Protein AF-A0A011MUY8-F1 (afdb_monomer_lite)

Structure (mmCIF, N/CA/C/O backbone):
data_AF-A0A011MUY8-F1
#
_entry.id   AF-A0A011MUY8-F1
#
loop_
_atom_site.group_PDB
_atom_site.id
_atom_site.type_symbol
_atom_site.label_atom_id
_atom_site.label_alt_id
_atom_site.label_comp_id
_atom_site.label_asym_id
_atom_site.label_entity_id
_atom_site.label_seq_id
_atom_site.pdbx_PDB_ins_code
_atom_site.Cartn_x
_atom_site.Cartn_y
_atom_site.Cartn_z
_atom_site.occupancy
_atom_site.B_iso_or_equiv
_atom_site.auth_seq_id
_atom_site.auth_comp_id
_atom_site.auth_asym_id
_atom_site.auth_atom_id
_atom_site.pdbx_PDB_model_num
ATOM 1 N N . MET A 1 1 ? 5.954 3.519 -15.695 1.00 61.44 1 MET A N 1
ATOM 2 C CA . MET A 1 1 ? 4.876 4.166 -16.473 1.00 61.44 1 MET A CA 1
ATOM 3 C C . MET A 1 1 ? 3.641 4.153 -15.596 1.00 61.44 1 MET A C 1
ATOM 5 O O . MET A 1 1 ? 3.301 3.093 -15.085 1.00 61.44 1 MET A O 1
ATOM 9 N N . MET A 1 2 ? 3.056 5.321 -15.340 1.00 70.31 2 MET A N 1
ATOM 10 C CA . MET A 1 2 ? 1.870 5.437 -14.489 1.00 70.31 2 MET A CA 1
ATOM 11 C C . MET A 1 2 ? 0.621 5.126 -15.310 1.00 70.31 2 MET A C 1
ATOM 13 O O . MET A 1 2 ? 0.505 5.593 -16.440 1.00 70.31 2 MET A O 1
ATOM 17 N N . GLY A 1 3 ? -0.293 4.345 -14.745 1.00 77.44 3 GLY A N 1
ATOM 18 C CA . GLY A 1 3 ? -1.538 3.954 -15.399 1.00 77.44 3 GLY A CA 1
ATOM 19 C C . GLY A 1 3 ? -2.026 2.592 -14.922 1.00 77.44 3 GLY A C 1
ATOM 20 O O . GLY A 1 3 ? -1.325 1.871 -14.208 1.00 77.44 3 GLY A O 1
ATOM 21 N N . PHE A 1 4 ? -3.249 2.252 -15.301 1.00 78.31 4 PHE A N 1
ATOM 22 C CA . PHE A 1 4 ? -3.827 0.926 -15.131 1.00 78.31 4 PHE A CA 1
ATOM 23 C C . PHE A 1 4 ? -4.413 0.476 -16.465 1.00 78.31 4 PHE A C 1
ATOM 25 O O . PHE A 1 4 ? -4.750 1.302 -17.313 1.00 78.31 4 PHE A O 1
ATOM 32 N N . GLU A 1 5 ? -4.491 -0.835 -16.649 1.00 83.44 5 GLU A N 1
ATOM 33 C CA . GLU A 1 5 ? -5.129 -1.417 -17.820 1.00 83.44 5 GLU A CA 1
ATOM 34 C C . GLU A 1 5 ? -6.641 -1.199 -17.739 1.00 83.44 5 GLU A C 1
ATOM 36 O O . GLU A 1 5 ? -7.255 -1.409 -16.690 1.00 83.44 5 GLU A O 1
ATOM 41 N N . ILE A 1 6 ? -7.224 -0.731 -18.841 1.00 87.31 6 ILE A N 1
ATOM 42 C CA . ILE A 1 6 ? -8.664 -0.531 -18.951 1.00 87.31 6 ILE A CA 1
ATOM 43 C C . ILE A 1 6 ? -9.255 -1.806 -19.567 1.00 87.31 6 ILE A C 1
ATOM 45 O O . ILE A 1 6 ? -8.798 -2.212 -20.634 1.00 87.31 6 ILE A O 1
ATOM 49 N N . PRO A 1 7 ? -10.252 -2.438 -18.923 1.00 82.50 7 PRO A N 1
ATOM 50 C CA . PRO A 1 7 ? -10.779 -3.727 -19.369 1.00 82.50 7 PRO A CA 1
ATOM 51 C C . PRO A 1 7 ? -11.649 -3.642 -20.632 1.00 82.50 7 PRO A C 1
ATOM 53 O O . PRO A 1 7 ? -11.838 -4.660 -21.289 1.00 82.50 7 PRO A O 1
ATOM 56 N N . ASP A 1 8 ? -12.192 -2.464 -20.956 1.00 87.81 8 ASP A N 1
ATOM 57 C CA . ASP A 1 8 ? -13.144 -2.265 -22.055 1.00 87.81 8 ASP A CA 1
ATOM 58 C C . ASP A 1 8 ? -12.920 -0.913 -22.763 1.00 87.81 8 ASP A C 1
ATOM 60 O O . ASP A 1 8 ? -12.517 0.070 -22.138 1.00 87.81 8 ASP A O 1
ATOM 64 N N . LEU A 1 9 ? -13.203 -0.855 -24.066 1.00 87.38 9 LEU A N 1
ATOM 65 C CA . LEU A 1 9 ? -13.137 0.351 -24.894 1.00 87.38 9 LEU A CA 1
ATOM 66 C C . LEU A 1 9 ? -14.292 1.325 -24.622 1.00 87.38 9 LEU A C 1
ATOM 68 O O . LEU A 1 9 ? -14.151 2.513 -24.908 1.00 87.38 9 LEU A O 1
ATOM 72 N N . ASP A 1 10 ? -15.388 0.855 -24.023 1.00 90.56 10 ASP A N 1
ATOM 73 C CA . ASP A 1 10 ? -16.534 1.690 -23.637 1.00 90.56 10 ASP A CA 1
ATOM 74 C C . ASP A 1 10 ? -16.311 2.468 -22.323 1.00 90.56 10 ASP A C 1
ATOM 76 O O . ASP A 1 10 ? -17.187 3.203 -21.855 1.00 90.56 10 ASP A O 1
ATOM 80 N N . ALA A 1 11 ? -15.139 2.323 -21.694 1.00 88.12 11 ALA A N 1
ATOM 81 C CA . ALA A 1 11 ? -14.827 3.007 -20.448 1.00 88.12 11 ALA A CA 1
ATOM 82 C C . ALA A 1 11 ? -14.794 4.541 -20.634 1.00 88.12 11 ALA A C 1
ATOM 84 O O . ALA A 1 11 ? -14.079 5.054 -21.502 1.00 88.12 11 ALA A O 1
ATOM 85 N N . PRO A 1 12 ? -15.512 5.314 -19.797 1.00 89.38 12 PRO A N 1
ATOM 86 C CA . PRO A 1 12 ? -15.549 6.762 -19.930 1.00 89.38 12 PRO A CA 1
ATOM 87 C C . PRO A 1 12 ? -14.209 7.397 -19.545 1.00 89.38 12 PRO A C 1
ATOM 89 O O . PRO A 1 12 ? -13.567 7.025 -18.561 1.00 89.38 12 PRO A O 1
ATOM 92 N N . VAL A 1 13 ? -13.827 8.430 -20.293 1.00 90.25 13 VAL A N 1
ATOM 93 C CA . VAL A 1 13 ? -12.643 9.251 -20.024 1.00 90.25 13 VAL A CA 1
ATOM 94 C C . VAL A 1 13 ? -13.071 10.488 -19.234 1.00 90.25 13 VAL A C 1
ATOM 96 O O . VAL A 1 13 ? -13.990 11.203 -19.631 1.00 90.25 13 VAL A O 1
ATOM 99 N N . VAL A 1 14 ? -12.415 10.757 -18.105 1.00 90.69 14 VAL A N 1
ATOM 100 C CA . VAL A 1 14 ? -12.701 11.923 -17.253 1.00 90.69 14 VAL A CA 1
ATOM 101 C C . VAL A 1 14 ? -11.674 13.028 -17.486 1.00 90.69 14 VAL A C 1
ATOM 103 O O . VAL A 1 14 ? -10.594 12.785 -18.013 1.00 90.69 14 VAL A O 1
ATOM 106 N N . LYS A 1 15 ? -11.955 14.253 -17.020 1.00 93.75 15 LYS A N 1
ATOM 107 C CA . LYS A 1 15 ? -11.007 15.386 -17.092 1.00 93.75 15 LYS A CA 1
ATOM 108 C C . LYS A 1 15 ? -9.635 15.080 -16.463 1.00 93.75 15 LYS A C 1
ATOM 110 O O . LYS A 1 15 ? -8.647 15.703 -16.827 1.00 93.75 15 LYS A O 1
ATOM 115 N N . ALA A 1 16 ? -9.583 14.147 -15.513 1.00 88.50 16 ALA A N 1
ATOM 116 C CA . ALA A 1 16 ? -8.346 13.710 -14.870 1.00 88.50 16 ALA A CA 1
ATOM 117 C C . ALA A 1 16 ? -7.508 12.732 -15.722 1.00 88.50 16 ALA A C 1
ATOM 119 O O . ALA A 1 16 ? -6.407 12.363 -15.315 1.00 88.50 16 ALA A O 1
ATOM 120 N N . THR A 1 17 ? -8.004 12.287 -16.881 1.00 88.56 17 THR A N 1
ATOM 121 C CA . THR A 1 17 ? -7.248 11.415 -17.779 1.00 88.56 17 THR A CA 1
ATOM 122 C C . THR A 1 17 ? -6.227 12.235 -18.557 1.00 88.56 17 THR A C 1
ATOM 124 O O . THR A 1 17 ? -6.579 13.001 -19.449 1.00 88.56 17 THR A O 1
ATOM 127 N N . ASN A 1 18 ? -4.949 12.046 -18.231 1.00 87.12 18 ASN A N 1
ATOM 128 C CA . ASN A 1 18 ? -3.857 12.762 -18.891 1.00 87.12 18 ASN A CA 1
ATOM 129 C C . ASN A 1 18 ? -3.483 12.142 -20.246 1.00 87.12 18 ASN A C 1
ATOM 131 O O . ASN A 1 18 ? -3.308 12.864 -21.222 1.00 87.12 18 ASN A O 1
ATOM 135 N N . CYS A 1 19 ? -3.362 10.810 -20.310 1.00 87.38 19 CYS A N 1
ATOM 136 C CA . CYS A 1 19 ? -2.919 10.086 -21.503 1.00 87.38 19 CYS A CA 1
ATOM 137 C C . CYS A 1 19 ? -3.663 8.752 -21.646 1.00 87.38 19 CYS A C 1
ATOM 139 O O . CYS A 1 19 ? -3.942 8.089 -20.647 1.00 87.38 19 CYS A O 1
ATOM 141 N N . ILE A 1 20 ? -3.908 8.335 -22.892 1.00 88.75 20 ILE A N 1
ATOM 142 C CA . ILE A 1 20 ? -4.387 6.995 -23.256 1.00 88.75 20 ILE A CA 1
ATOM 143 C C . ILE A 1 20 ? -3.282 6.324 -24.067 1.00 88.75 20 ILE A C 1
ATOM 145 O O . ILE A 1 20 ? -2.764 6.917 -25.013 1.00 88.75 20 ILE A O 1
ATOM 149 N N . ILE A 1 21 ? -2.909 5.103 -23.691 1.00 86.31 21 ILE A N 1
ATOM 150 C CA . ILE A 1 21 ? -1.852 4.341 -24.360 1.00 86.31 21 ILE A CA 1
ATOM 151 C C . ILE A 1 21 ? -2.484 3.111 -24.996 1.00 86.31 21 ILE A C 1
ATOM 153 O O . ILE A 1 21 ? -2.985 2.234 -24.298 1.00 86.31 21 ILE A O 1
ATOM 157 N N . ALA A 1 22 ? -2.445 3.049 -26.326 1.00 87.19 22 ALA A N 1
ATOM 158 C CA . ALA A 1 22 ? -2.851 1.866 -27.070 1.00 87.19 22 ALA A CA 1
ATOM 159 C C . ALA A 1 22 ? -1.729 0.820 -27.004 1.00 87.19 22 ALA A C 1
ATOM 161 O O . ALA A 1 22 ? -0.700 0.947 -27.673 1.00 87.19 22 ALA A O 1
ATOM 162 N N . ALA A 1 23 ? -1.914 -0.200 -26.169 1.00 81.88 23 ALA A N 1
ATOM 163 C CA . ALA A 1 23 ? -0.996 -1.326 -26.099 1.00 81.88 23 ALA A CA 1
ATOM 164 C C . ALA A 1 23 ? -1.246 -2.286 -27.273 1.00 81.88 23 ALA A C 1
ATOM 166 O O . ALA A 1 23 ? -2.385 -2.595 -27.614 1.00 81.88 23 ALA A O 1
ATOM 167 N N . SER A 1 24 ? -0.171 -2.778 -27.887 1.00 84.75 24 SER A N 1
ATOM 168 C CA . SER A 1 24 ? -0.223 -3.900 -28.826 1.00 84.75 24 SER A CA 1
ATOM 169 C C . SER A 1 24 ? 0.894 -4.888 -28.487 1.00 84.75 24 SER A C 1
ATOM 171 O O . SER A 1 24 ? 1.949 -4.444 -28.026 1.00 84.75 24 SER A O 1
ATOM 173 N N . PRO A 1 25 ? 0.726 -6.198 -28.748 1.00 82.75 25 PRO A N 1
ATOM 174 C CA . PRO A 1 25 ? 1.752 -7.197 -28.437 1.00 82.75 25 PRO A CA 1
ATOM 175 C C . PRO A 1 25 ? 3.104 -6.944 -29.121 1.00 82.75 25 PRO A C 1
ATOM 177 O O . PRO A 1 25 ? 4.139 -7.364 -28.615 1.00 82.75 25 PRO A O 1
ATOM 180 N N . GLY A 1 26 ? 3.104 -6.253 -30.268 1.00 86.62 26 GLY A N 1
ATOM 181 C CA . GLY A 1 26 ? 4.328 -5.892 -30.988 1.00 86.62 26 GLY A CA 1
ATOM 182 C C . GLY A 1 26 ? 5.071 -4.690 -30.395 1.00 86.62 26 GLY A C 1
ATOM 183 O O . GLY A 1 26 ? 6.290 -4.622 -30.508 1.00 86.62 26 GLY A O 1
ATOM 184 N N . LEU A 1 27 ? 4.359 -3.753 -2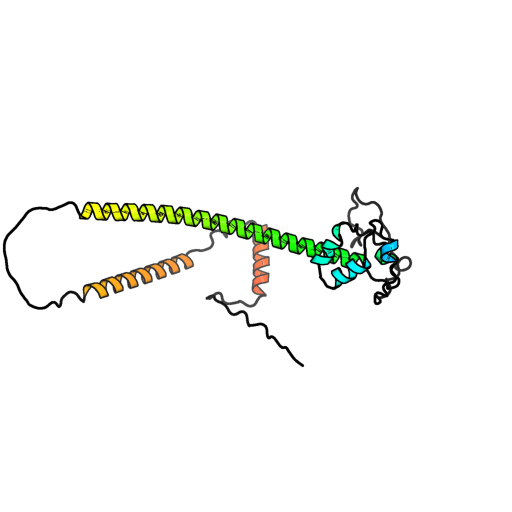9.760 1.00 83.19 27 LEU A N 1
ATOM 185 C CA . LEU A 1 27 ? 4.956 -2.574 -29.113 1.00 83.19 27 LEU A CA 1
ATOM 186 C C . LEU A 1 27 ? 5.296 -2.828 -27.641 1.00 83.19 27 LEU A C 1
ATOM 188 O O . LEU A 1 27 ? 6.263 -2.277 -27.123 1.00 83.19 27 LEU A O 1
ATOM 192 N N . PHE A 1 28 ? 4.500 -3.665 -26.980 1.00 81.62 28 PHE A N 1
ATOM 193 C CA . PHE A 1 28 ? 4.637 -4.025 -25.576 1.00 81.62 28 PHE A CA 1
ATOM 194 C C . PHE A 1 28 ? 4.664 -5.553 -25.463 1.00 81.62 28 PHE A C 1
ATOM 196 O O . PHE A 1 28 ? 3.622 -6.167 -25.218 1.00 81.62 28 PHE A O 1
ATOM 203 N N . PRO A 1 29 ? 5.833 -6.186 -25.676 1.00 82.06 29 PRO A N 1
ATOM 204 C CA . PRO A 1 29 ? 5.969 -7.616 -25.445 1.00 82.06 29 PRO A CA 1
ATOM 205 C C . PRO A 1 29 ? 5.708 -7.937 -23.965 1.00 82.06 29 PRO A C 1
ATOM 207 O O . PRO A 1 29 ? 5.927 -7.079 -23.100 1.00 82.06 29 PRO A O 1
ATOM 210 N N . PRO A 1 30 ? 5.253 -9.163 -23.649 1.00 80.75 30 PRO A N 1
ATOM 211 C CA . PRO A 1 30 ? 5.056 -9.568 -22.267 1.00 80.75 30 PRO A CA 1
ATOM 212 C C . PRO A 1 30 ? 6.371 -9.415 -21.492 1.00 80.75 30 PRO A C 1
ATOM 214 O O . PRO A 1 30 ? 7.439 -9.738 -22.028 1.00 80.75 30 PRO A O 1
ATOM 217 N N . PRO A 1 31 ? 6.318 -8.913 -20.247 1.00 78.56 31 PRO A N 1
ATOM 218 C CA . PRO A 1 31 ? 7.518 -8.750 -19.451 1.00 78.56 31 PRO A CA 1
ATOM 219 C C . PRO A 1 31 ? 8.187 -10.117 -19.243 1.00 78.56 31 PRO A C 1
ATOM 221 O O . PRO A 1 31 ? 7.490 -11.118 -19.042 1.00 78.56 31 PRO A O 1
ATOM 224 N N . PRO A 1 32 ? 9.528 -10.181 -19.291 1.00 85.25 32 PRO A N 1
ATOM 225 C CA . PRO A 1 32 ? 10.250 -11.398 -18.950 1.00 85.25 32 PRO A CA 1
ATOM 226 C C . PRO A 1 32 ? 9.950 -11.809 -17.498 1.00 85.25 32 PRO A C 1
ATOM 228 O O . PRO A 1 32 ? 9.548 -10.970 -16.684 1.00 85.25 32 PRO A O 1
ATOM 231 N N . PRO A 1 33 ? 10.127 -13.097 -17.160 1.00 88.69 33 PRO A N 1
ATOM 232 C CA . PRO A 1 33 ? 9.856 -13.588 -15.816 1.00 88.69 33 PRO A CA 1
ATOM 233 C C . PRO A 1 33 ? 10.710 -12.863 -14.769 1.00 88.69 33 PRO A C 1
ATOM 235 O O . PRO A 1 33 ? 11.854 -12.486 -15.031 1.00 88.69 33 PRO A O 1
ATOM 238 N N . GLU A 1 34 ? 10.149 -12.699 -13.570 1.00 91.62 34 GLU A N 1
ATOM 239 C CA . GLU A 1 34 ? 10.867 -12.118 -12.437 1.00 91.62 34 GLU A CA 1
ATOM 240 C C . GLU A 1 34 ? 12.082 -12.983 -12.081 1.00 91.62 34 GLU A C 1
ATOM 242 O O . GLU A 1 34 ? 11.967 -14.184 -11.828 1.00 91.62 34 GLU A O 1
ATOM 247 N N . MET A 1 35 ? 13.249 -12.346 -12.023 1.00 94.00 35 MET A N 1
ATOM 248 C CA . MET A 1 35 ? 14.497 -12.957 -11.585 1.00 94.00 35 MET A CA 1
ATOM 249 C C . MET A 1 35 ? 14.836 -12.512 -10.153 1.00 94.00 35 MET A C 1
ATOM 251 O O . MET A 1 35 ? 14.378 -11.462 -9.691 1.00 94.00 35 MET A O 1
ATOM 255 N N . PRO A 1 36 ? 15.676 -13.262 -9.418 1.00 93.56 36 PRO A N 1
ATOM 256 C CA . PRO A 1 36 ? 16.112 -12.856 -8.088 1.00 93.56 36 PRO A CA 1
ATOM 257 C C . PRO A 1 36 ? 16.810 -11.488 -8.084 1.00 93.56 36 PRO A C 1
ATOM 259 O O . PRO A 1 36 ? 17.588 -11.154 -8.981 1.00 93.56 36 PRO A O 1
ATOM 262 N N . CYS A 1 37 ? 16.555 -10.694 -7.041 1.00 94.31 37 CYS A N 1
ATOM 263 C CA . CYS A 1 37 ? 17.196 -9.393 -6.853 1.00 94.31 37 CYS A CA 1
ATOM 264 C C . CYS A 1 37 ? 18.710 -9.552 -6.644 1.00 94.31 37 CYS A C 1
ATOM 266 O O . CYS A 1 37 ? 19.136 -10.140 -5.650 1.00 94.31 37 CYS A O 1
ATOM 268 N N . ILE A 1 38 ? 19.512 -8.956 -7.530 1.00 94.88 38 ILE A N 1
ATOM 269 C CA . ILE A 1 38 ? 20.986 -8.945 -7.444 1.00 94.88 38 ILE A CA 1
ATOM 270 C C . ILE A 1 38 ? 21.554 -7.782 -6.612 1.00 94.88 38 ILE A C 1
ATOM 272 O O . ILE A 1 38 ? 22.765 -7.607 -6.551 1.00 94.88 38 ILE A O 1
ATOM 276 N N . ARG A 1 39 ? 20.692 -6.965 -5.986 1.00 94.00 39 ARG A N 1
ATOM 277 C CA . ARG A 1 39 ? 21.070 -5.788 -5.172 1.00 94.00 39 ARG A CA 1
ATOM 278 C C . ARG A 1 39 ? 21.989 -4.788 -5.896 1.00 94.00 39 ARG A C 1
ATOM 280 O O . ARG A 1 39 ? 22.921 -4.255 -5.312 1.00 94.00 39 ARG A O 1
ATOM 287 N N . CYS A 1 40 ? 21.685 -4.494 -7.158 1.00 95.19 40 CYS A N 1
ATOM 288 C CA . CYS A 1 40 ? 22.467 -3.573 -7.992 1.00 95.19 40 CYS A CA 1
ATOM 289 C C . CYS A 1 40 ? 22.343 -2.081 -7.629 1.00 95.19 40 CYS A C 1
ATOM 291 O O . CYS A 1 40 ? 23.117 -1.285 -8.137 1.00 95.19 40 CYS A O 1
ATOM 293 N N . GLY A 1 41 ? 21.363 -1.673 -6.814 1.00 94.00 41 GLY A N 1
ATOM 294 C CA . GLY A 1 41 ? 21.186 -0.271 -6.399 1.00 94.00 41 GLY A CA 1
ATOM 295 C C . GLY A 1 41 ? 20.474 0.649 -7.403 1.00 94.00 41 GLY A C 1
ATOM 296 O O . GLY A 1 41 ? 19.907 1.653 -6.979 1.00 94.00 41 GLY A O 1
ATOM 297 N N . ALA A 1 42 ? 20.363 0.269 -8.682 1.00 96.00 42 ALA A N 1
ATOM 298 C CA . ALA A 1 42 ? 19.780 1.104 -9.747 1.00 96.00 42 ALA A CA 1
ATOM 299 C C . ALA A 1 42 ? 18.375 1.660 -9.434 1.00 96.00 42 ALA A C 1
ATOM 301 O O . ALA A 1 42 ? 18.009 2.754 -9.854 1.00 96.00 42 ALA A O 1
ATOM 302 N N . CYS A 1 43 ? 17.569 0.927 -8.660 1.00 96.00 43 CYS A N 1
ATOM 303 C CA . CYS A 1 43 ? 16.240 1.380 -8.255 1.00 96.00 43 CYS A CA 1
ATOM 304 C C . CYS A 1 43 ? 16.246 2.623 -7.347 1.00 96.00 43 CYS A C 1
ATOM 306 O O . CYS A 1 43 ? 15.278 3.379 -7.384 1.00 96.00 43 CYS A O 1
ATOM 308 N N . ALA A 1 44 ? 17.288 2.817 -6.531 1.00 95.38 44 ALA A N 1
ATOM 309 C CA . ALA A 1 44 ? 17.405 3.967 -5.636 1.00 95.38 44 ALA A CA 1
ATOM 310 C C . ALA A 1 44 ? 17.834 5.222 -6.409 1.00 95.38 44 ALA A C 1
ATOM 312 O O . ALA A 1 44 ? 17.265 6.285 -6.200 1.00 95.38 44 ALA A O 1
ATOM 313 N N . GLU A 1 45 ? 18.745 5.071 -7.373 1.00 95.62 45 GLU A N 1
ATOM 314 C CA . GLU A 1 45 ? 19.248 6.170 -8.210 1.00 95.62 45 GLU A CA 1
ATOM 315 C C . GLU A 1 45 ? 18.152 6.829 -9.059 1.00 95.62 45 GLU A C 1
ATOM 317 O O . GLU A 1 45 ? 18.163 8.038 -9.266 1.00 95.62 45 GLU A O 1
ATOM 322 N N . VAL A 1 46 ? 17.179 6.047 -9.538 1.00 95.94 46 VAL A N 1
ATOM 323 C CA . VAL A 1 46 ? 16.076 6.561 -10.371 1.00 95.94 46 VAL A CA 1
ATOM 324 C C . VAL A 1 46 ? 14.858 7.020 -9.567 1.00 95.94 46 VAL A C 1
ATOM 326 O O . VAL A 1 46 ? 13.846 7.404 -10.161 1.00 95.94 46 VAL A O 1
ATOM 329 N N . CYS A 1 47 ? 14.873 6.895 -8.236 1.00 95.81 47 CYS A N 1
ATOM 330 C CA . CYS A 1 47 ? 13.706 7.218 -7.426 1.00 95.81 47 CYS A CA 1
ATOM 331 C C . CYS A 1 47 ? 13.547 8.744 -7.311 1.00 95.81 47 CYS A C 1
ATOM 333 O O . CYS A 1 47 ? 14.391 9.387 -6.695 1.00 95.81 47 CYS A O 1
ATOM 335 N N . PRO A 1 48 ? 12.446 9.345 -7.804 1.00 95.06 48 PRO A N 1
ATOM 336 C CA . PRO A 1 48 ? 12.262 10.799 -7.746 1.00 95.06 48 PRO A CA 1
ATOM 337 C C . PRO A 1 48 ? 12.007 11.337 -6.330 1.00 95.06 48 PRO A C 1
ATOM 339 O O . PRO A 1 48 ? 11.946 12.543 -6.148 1.00 95.06 48 PRO A O 1
ATOM 342 N N . HIS A 1 49 ? 11.763 10.452 -5.360 1.00 94.81 49 HIS A N 1
ATOM 343 C CA . HIS A 1 49 ? 11.530 10.790 -3.950 1.00 94.81 49 HIS A CA 1
ATOM 344 C C . HIS A 1 49 ? 12.685 10.304 -3.061 1.00 94.81 49 HIS A C 1
ATOM 346 O O . HIS A 1 49 ? 12.525 10.247 -1.850 1.00 94.81 49 HIS A O 1
ATOM 352 N N . GLU A 1 50 ? 13.807 9.881 -3.661 1.00 94.19 50 GLU A N 1
ATOM 353 C CA . GLU A 1 50 ? 15.018 9.447 -2.944 1.00 94.19 50 GLU A CA 1
ATOM 354 C C . GLU A 1 50 ? 14.767 8.351 -1.886 1.00 94.19 50 GLU A C 1
ATOM 356 O O . GLU A 1 50 ? 15.497 8.208 -0.907 1.00 94.19 50 GLU A O 1
ATOM 361 N N . LEU A 1 51 ? 13.730 7.533 -2.095 1.00 94.88 51 LEU A N 1
ATOM 362 C CA . LEU A 1 51 ? 13.440 6.386 -1.240 1.00 94.88 51 LEU A CA 1
ATOM 363 C C . LEU A 1 51 ? 14.483 5.279 -1.448 1.00 94.88 51 LEU A C 1
ATOM 365 O O . LEU A 1 51 ? 15.271 5.290 -2.398 1.00 94.88 51 LEU A O 1
ATOM 369 N N . GLN A 1 52 ? 14.410 4.239 -0.616 1.00 94.50 52 GLN A N 1
ATOM 370 C CA . GLN A 1 52 ? 15.172 3.000 -0.791 1.00 94.50 52 GLN A CA 1
ATOM 371 C C . GLN A 1 52 ? 14.270 1.842 -1.266 1.00 94.50 52 GLN A C 1
ATOM 373 O O . GLN A 1 52 ? 13.879 0.985 -0.466 1.00 94.50 52 GLN A O 1
ATOM 378 N N . PRO A 1 53 ? 13.938 1.749 -2.577 1.00 95.12 53 PRO A N 1
ATOM 379 C CA . PRO A 1 53 ? 13.069 0.695 -3.103 1.00 95.12 53 PRO A CA 1
ATOM 380 C C . PRO A 1 53 ? 13.565 -0.723 -2.836 1.00 95.12 53 PRO A C 1
ATOM 382 O O . PRO A 1 53 ? 12.749 -1.638 -2.745 1.00 95.12 53 PRO A O 1
ATOM 385 N N . PHE A 1 54 ? 14.881 -0.926 -2.724 1.00 93.19 54 PHE A N 1
ATOM 386 C CA . PHE A 1 54 ? 15.425 -2.255 -2.461 1.00 93.19 54 PHE A CA 1
ATOM 387 C C . PHE A 1 54 ? 15.017 -2.761 -1.070 1.00 93.19 54 PHE A C 1
ATOM 389 O O . PHE A 1 54 ? 14.568 -3.900 -0.959 1.00 93.19 54 PHE A O 1
ATOM 396 N N . GLU A 1 55 ? 15.107 -1.927 -0.029 1.00 94.31 55 GLU A N 1
ATOM 397 C CA . GLU A 1 55 ? 14.705 -2.294 1.337 1.00 94.31 55 GLU A CA 1
ATOM 398 C C . GLU A 1 55 ? 13.191 -2.427 1.437 1.00 94.31 55 GLU A C 1
ATOM 400 O O . GLU A 1 55 ? 12.683 -3.445 1.914 1.00 94.31 55 GLU A O 1
ATOM 405 N N . LEU A 1 56 ? 12.468 -1.455 0.870 1.00 95.44 56 LEU A N 1
ATOM 406 C CA . LEU A 1 56 ? 11.011 -1.485 0.791 1.00 95.44 56 LEU A CA 1
ATOM 407 C C . LEU A 1 56 ? 10.503 -2.763 0.118 1.00 95.44 56 LEU A C 1
ATOM 409 O O . LEU A 1 56 ? 9.506 -3.323 0.568 1.00 95.44 56 LEU A O 1
ATOM 413 N N . TYR A 1 57 ? 11.176 -3.261 -0.924 1.00 95.25 57 TYR A N 1
ATOM 414 C CA . TYR A 1 57 ? 10.805 -4.516 -1.580 1.00 95.25 57 TYR A CA 1
ATOM 415 C C . TYR A 1 57 ? 10.947 -5.705 -0.640 1.00 95.25 57 TYR A C 1
ATOM 417 O O . TYR A 1 57 ? 10.013 -6.496 -0.521 1.00 95.25 57 TYR A O 1
ATOM 425 N N . TRP A 1 58 ? 12.076 -5.820 0.060 1.00 94.69 58 TRP A N 1
ATOM 426 C CA . TRP A 1 58 ? 12.296 -6.918 0.998 1.00 94.69 58 TRP A CA 1
ATOM 427 C C . TRP A 1 58 ? 11.292 -6.891 2.154 1.00 94.69 58 TRP A C 1
ATOM 429 O O . TRP A 1 58 ? 10.751 -7.942 2.502 1.00 94.69 58 TRP A O 1
ATOM 439 N N . PHE A 1 59 ? 10.973 -5.713 2.697 1.00 95.44 59 PHE A N 1
ATOM 440 C CA . PHE A 1 59 ? 9.963 -5.582 3.751 1.00 95.44 59 PHE A CA 1
ATOM 441 C C . PHE A 1 59 ? 8.544 -5.854 3.245 1.00 95.44 59 PHE A C 1
ATOM 443 O O . PHE A 1 59 ? 7.804 -6.595 3.894 1.00 95.44 59 PHE A O 1
ATOM 450 N N . SER A 1 60 ? 8.192 -5.353 2.058 1.00 95.12 60 SER A N 1
ATOM 451 C CA . SER A 1 60 ? 6.886 -5.596 1.430 1.00 95.12 60 SER A CA 1
ATOM 452 C C . SER A 1 60 ? 6.692 -7.078 1.105 1.00 95.12 60 SER A C 1
ATOM 454 O O . SER A 1 60 ? 5.646 -7.653 1.409 1.00 95.12 60 SER A O 1
ATOM 456 N N . ARG A 1 61 ? 7.722 -7.737 0.559 1.00 93.75 61 ARG A N 1
ATOM 457 C CA . ARG A 1 61 ? 7.708 -9.170 0.235 1.00 93.75 61 ARG A CA 1
ATOM 458 C C . ARG A 1 61 ? 7.614 -10.040 1.487 1.00 93.75 61 ARG A C 1
ATOM 460 O O . ARG A 1 61 ? 6.894 -11.033 1.484 1.00 93.75 61 ARG A O 1
ATOM 467 N N . ALA A 1 62 ? 8.296 -9.650 2.563 1.00 95.38 62 ALA A N 1
ATOM 468 C CA . ALA A 1 62 ? 8.223 -10.319 3.861 1.00 95.38 62 ALA A CA 1
ATOM 469 C C . ALA A 1 62 ? 6.952 -9.978 4.668 1.00 95.38 62 ALA A C 1
ATOM 471 O O . ALA A 1 62 ? 6.812 -10.452 5.793 1.00 95.38 62 ALA A O 1
ATOM 472 N N . ARG A 1 63 ? 6.037 -9.151 4.133 1.00 94.44 63 ARG A N 1
ATOM 473 C CA . ARG A 1 63 ? 4.846 -8.632 4.838 1.00 94.44 63 ARG A CA 1
ATOM 474 C C . ARG A 1 63 ? 5.176 -7.930 6.166 1.00 94.44 63 ARG A C 1
ATOM 476 O O . ARG A 1 63 ? 4.363 -7.906 7.091 1.00 94.44 63 ARG A O 1
ATOM 483 N N . ASN A 1 64 ? 6.368 -7.339 6.269 1.00 94.88 64 ASN A N 1
ATOM 484 C CA . ASN A 1 64 ? 6.794 -6.568 7.432 1.00 94.88 64 ASN A CA 1
ATOM 485 C C . ASN A 1 64 ? 6.398 -5.096 7.266 1.00 94.88 64 ASN A C 1
ATOM 487 O O . ASN A 1 64 ? 7.202 -4.239 6.893 1.00 94.88 64 ASN A O 1
ATOM 491 N N . PHE A 1 65 ? 5.129 -4.801 7.538 1.00 93.94 65 PHE A N 1
ATOM 492 C CA . PHE A 1 65 ? 4.573 -3.468 7.316 1.00 93.94 65 PHE A CA 1
ATOM 493 C C . PHE A 1 65 ? 5.027 -2.413 8.327 1.00 93.94 65 PHE A C 1
ATOM 495 O O . PHE A 1 65 ? 4.967 -1.234 8.000 1.00 93.94 65 PHE A O 1
ATOM 502 N N . GLY A 1 66 ? 5.505 -2.814 9.512 1.00 93.62 66 GLY A N 1
ATOM 503 C CA . GLY A 1 66 ? 6.070 -1.880 10.494 1.00 93.62 66 GLY A CA 1
ATOM 504 C C . GLY A 1 66 ? 7.316 -1.198 9.935 1.00 93.62 66 GLY A C 1
ATOM 505 O O . GLY A 1 66 ? 7.331 0.014 9.752 1.00 93.62 66 GLY A O 1
ATOM 506 N N . LYS A 1 67 ? 8.295 -2.002 9.499 1.00 93.69 67 LYS A N 1
ATOM 507 C CA . LYS A 1 67 ? 9.491 -1.478 8.822 1.00 93.69 67 LYS A CA 1
ATOM 508 C C . LYS A 1 67 ? 9.164 -0.776 7.510 1.00 93.69 67 LYS A C 1
ATOM 510 O O . LYS A 1 67 ? 9.749 0.243 7.186 1.00 93.69 67 LYS A O 1
ATOM 515 N N . THR A 1 68 ? 8.191 -1.279 6.755 1.00 94.06 68 THR A N 1
ATOM 516 C CA . THR A 1 68 ? 7.787 -0.627 5.497 1.00 94.06 68 THR A CA 1
ATOM 517 C C . THR A 1 68 ? 7.293 0.814 5.736 1.00 94.06 68 THR A C 1
ATOM 519 O O . THR A 1 68 ? 7.554 1.691 4.917 1.00 94.06 68 THR A O 1
ATOM 522 N N . GLN A 1 69 ? 6.634 1.085 6.870 1.00 93.81 69 GLN A N 1
ATOM 523 C CA . GLN A 1 69 ? 6.233 2.440 7.272 1.00 93.81 69 GLN A CA 1
ATOM 524 C C . GLN A 1 69 ? 7.403 3.289 7.777 1.00 93.81 69 GLN A C 1
ATOM 526 O O . GLN A 1 69 ? 7.469 4.463 7.427 1.00 93.81 69 GLN A O 1
ATOM 531 N N . GLU A 1 70 ? 8.336 2.706 8.538 1.00 95.25 70 GLU A N 1
ATOM 532 C CA . GLU A 1 70 ? 9.572 3.386 8.975 1.00 95.25 70 GLU A CA 1
ATOM 533 C C . GLU A 1 70 ? 10.400 3.898 7.785 1.00 95.25 70 GLU A C 1
ATOM 535 O O . GLU A 1 70 ? 11.051 4.930 7.881 1.00 95.25 70 GLU A O 1
ATOM 540 N N . TYR A 1 71 ? 10.321 3.204 6.647 1.00 93.50 71 TYR A N 1
ATOM 541 C CA . TYR A 1 71 ? 10.975 3.567 5.387 1.00 93.50 71 TYR A CA 1
ATOM 542 C C . TYR A 1 71 ? 10.093 4.414 4.456 1.00 93.50 71 TYR A C 1
ATOM 544 O O . TYR A 1 71 ? 10.323 4.458 3.246 1.00 93.50 71 TYR A O 1
ATOM 552 N N . TYR A 1 72 ? 9.071 5.074 5.003 1.00 94.94 72 TYR A N 1
ATOM 553 C CA . TYR A 1 72 ? 8.257 6.075 4.310 1.00 94.94 72 TYR A CA 1
ATOM 554 C C . TYR A 1 72 ? 7.595 5.573 3.015 1.00 94.94 72 TYR A C 1
ATOM 556 O O . TYR A 1 72 ? 7.494 6.286 2.019 1.00 94.94 72 TYR A O 1
ATOM 564 N N . ILE A 1 73 ? 7.070 4.340 3.016 1.00 95.31 73 ILE A N 1
ATOM 565 C CA . ILE A 1 73 ? 6.369 3.763 1.850 1.00 95.31 73 ILE A CA 1
ATOM 566 C C . ILE A 1 73 ? 5.244 4.651 1.295 1.00 95.31 73 ILE A C 1
ATOM 568 O O . ILE A 1 73 ? 4.930 4.580 0.106 1.00 95.31 73 ILE A O 1
ATOM 572 N N . PHE A 1 74 ? 4.621 5.480 2.135 1.00 95.12 74 PHE A N 1
ATOM 573 C CA . PHE A 1 74 ? 3.533 6.367 1.727 1.00 95.12 74 PHE A CA 1
ATOM 574 C C . PHE A 1 74 ? 3.987 7.527 0.838 1.00 95.12 74 PHE A C 1
ATOM 576 O O . PHE A 1 74 ? 3.177 7.997 0.041 1.00 95.12 74 PHE A O 1
ATOM 583 N N . ASP A 1 75 ? 5.271 7.881 0.865 1.00 95.44 75 ASP A N 1
ATOM 584 C CA . ASP A 1 75 ? 5.853 8.899 -0.016 1.00 95.44 75 ASP A CA 1
ATOM 585 C C . ASP A 1 75 ? 6.090 8.357 -1.433 1.00 95.44 75 ASP A C 1
ATOM 587 O O . ASP A 1 75 ? 6.303 9.105 -2.385 1.00 95.44 75 ASP A O 1
ATOM 591 N N . CYS A 1 76 ? 6.028 7.035 -1.622 1.00 94.62 76 CYS A N 1
ATOM 592 C CA . CYS A 1 76 ? 6.154 6.439 -2.944 1.00 94.62 76 CYS A CA 1
ATOM 593 C C . CYS A 1 76 ? 4.962 6.845 -3.823 1.00 94.62 76 CYS A C 1
ATOM 595 O O . CYS A 1 76 ? 3.850 6.389 -3.604 1.00 94.62 76 CYS A O 1
ATOM 597 N N . ILE A 1 77 ? 5.168 7.605 -4.895 1.00 94.12 77 ILE A N 1
ATOM 598 C CA . ILE A 1 77 ? 4.082 7.995 -5.822 1.00 94.12 77 ILE A CA 1
ATOM 599 C C . ILE A 1 77 ? 3.724 6.939 -6.884 1.00 94.12 77 ILE A C 1
ATOM 601 O O . ILE A 1 77 ? 3.045 7.245 -7.856 1.00 94.12 77 ILE A O 1
ATOM 605 N N . GLU A 1 78 ? 4.220 5.704 -6.754 1.00 94.06 78 GLU A N 1
ATOM 606 C CA . GLU A 1 78 ? 3.910 4.598 -7.683 1.00 94.06 78 GLU A CA 1
ATOM 607 C C . GLU A 1 78 ? 4.266 4.890 -9.162 1.00 94.06 78 GLU A C 1
ATOM 609 O O . GLU A 1 78 ? 3.682 4.331 -10.088 1.00 94.06 78 GLU A O 1
ATOM 614 N N . CYS A 1 79 ? 5.287 5.723 -9.404 1.00 92.62 79 CYS A N 1
ATOM 615 C CA . CYS A 1 79 ? 5.706 6.150 -10.749 1.00 92.62 79 CYS A CA 1
ATOM 616 C C . CYS A 1 79 ? 6.216 5.010 -11.664 1.00 92.62 79 CYS A C 1
ATOM 618 O O . CYS A 1 79 ? 6.133 5.081 -12.898 1.00 92.62 79 CYS A O 1
ATOM 620 N N . GLY A 1 80 ? 6.756 3.937 -11.075 1.00 91.25 80 GLY A N 1
ATOM 621 C CA . GLY A 1 80 ? 7.261 2.772 -11.812 1.00 91.25 80 GLY A CA 1
ATOM 622 C C . GLY A 1 80 ? 8.680 2.891 -12.354 1.00 91.25 80 GLY A C 1
ATOM 623 O O . GLY A 1 80 ? 9.113 1.970 -13.042 1.00 91.25 80 GLY A O 1
ATOM 624 N N . CYS A 1 81 ? 9.421 3.961 -12.045 1.00 93.19 81 CYS A N 1
ATOM 625 C CA . CYS A 1 81 ? 10.813 4.114 -12.489 1.00 93.19 81 CYS A CA 1
ATOM 626 C C . CYS A 1 81 ? 11.699 2.965 -11.986 1.00 93.19 81 CYS A C 1
ATOM 628 O O . CYS A 1 81 ? 12.462 2.381 -12.752 1.00 93.19 81 CYS A O 1
ATOM 630 N N . CYS A 1 82 ? 11.527 2.576 -10.720 1.00 94.38 82 CYS A N 1
ATOM 631 C CA . CYS A 1 82 ? 12.286 1.497 -10.095 1.00 94.38 82 CYS A CA 1
ATOM 632 C C . CYS A 1 82 ? 12.031 0.122 -10.740 1.00 94.38 82 CYS A C 1
ATOM 634 O O . CYS A 1 82 ? 12.970 -0.651 -10.904 1.00 94.38 82 CYS A O 1
ATOM 636 N N . SER A 1 83 ? 10.786 -0.183 -11.125 1.00 93.06 83 SER A N 1
ATOM 637 C CA . SER A 1 83 ? 10.439 -1.436 -11.811 1.00 93.06 83 SER A CA 1
ATOM 638 C C . SER A 1 83 ? 10.995 -1.487 -13.231 1.00 93.06 83 SER A C 1
ATOM 640 O O . SER A 1 83 ? 11.416 -2.546 -13.679 1.00 93.06 83 SER A O 1
ATOM 642 N N . TYR A 1 84 ? 11.020 -0.348 -13.927 1.00 91.25 84 TYR A N 1
ATOM 643 C CA . TYR A 1 84 ? 11.506 -0.274 -15.304 1.00 91.25 84 TYR A CA 1
ATOM 644 C C . TYR A 1 84 ? 13.025 -0.456 -15.409 1.00 91.25 84 TYR A C 1
ATOM 646 O O . TYR A 1 84 ? 13.495 -1.176 -16.281 1.00 91.25 84 TYR A O 1
ATOM 654 N N . VAL A 1 85 ? 13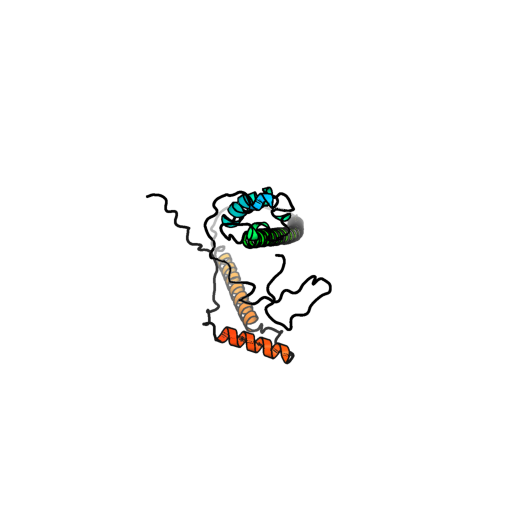.796 0.158 -14.504 1.00 94.50 85 VAL A N 1
ATOM 655 C CA . VAL A 1 85 ? 15.268 0.055 -14.516 1.00 94.50 85 VAL A CA 1
ATOM 656 C C . VAL A 1 85 ? 15.788 -1.260 -13.919 1.00 94.50 85 VAL A C 1
ATOM 658 O O . VAL A 1 85 ? 16.984 -1.533 -13.959 1.00 94.50 85 VAL A O 1
ATOM 661 N N . CYS A 1 86 ? 14.922 -2.077 -13.314 1.00 94.56 86 CYS A N 1
ATOM 662 C CA . CYS A 1 86 ? 15.358 -3.275 -12.609 1.00 94.56 86 CYS A CA 1
ATOM 663 C C . CYS A 1 86 ? 15.908 -4.324 -13.597 1.00 94.56 86 CYS A C 1
ATOM 665 O O . CYS A 1 86 ? 15.132 -4.858 -14.390 1.00 94.56 86 CYS A O 1
ATOM 667 N N . PRO A 1 87 ? 17.197 -4.714 -13.508 1.00 94.19 87 PRO A N 1
ATOM 668 C CA . PRO A 1 87 ? 17.766 -5.738 -14.391 1.00 94.19 87 PRO A CA 1
ATOM 669 C C . PRO A 1 87 ? 17.186 -7.132 -14.121 1.00 94.19 87 PRO A C 1
ATOM 671 O O . PRO A 1 87 ? 17.240 -8.007 -14.975 1.00 94.19 87 PRO A O 1
ATOM 674 N N . SER A 1 88 ? 16.620 -7.340 -12.929 1.00 94.62 88 SER A N 1
ATOM 675 C CA . SER A 1 88 ? 15.940 -8.577 -12.546 1.00 94.62 88 SER A CA 1
ATOM 676 C C . SER A 1 88 ? 14.451 -8.587 -12.925 1.00 94.62 88 SER A C 1
ATOM 678 O O . SER A 1 88 ? 13.747 -9.526 -12.565 1.00 94.62 88 SER A O 1
ATOM 680 N N . HIS A 1 89 ? 13.948 -7.541 -13.595 1.00 92.69 89 HIS A N 1
ATOM 681 C CA . HIS A 1 89 ? 12.543 -7.404 -14.001 1.00 92.69 89 HIS A CA 1
ATOM 682 C C . HIS A 1 89 ? 11.529 -7.552 -12.851 1.00 92.69 89 HIS A C 1
ATOM 684 O O . HIS A 1 89 ? 10.402 -8.000 -13.042 1.00 92.69 89 HIS A O 1
ATOM 690 N N . ILE A 1 90 ? 11.922 -7.147 -11.638 1.00 94.50 90 ILE A N 1
ATOM 691 C CA . ILE A 1 90 ? 11.066 -7.233 -10.452 1.00 94.50 90 ILE A CA 1
ATOM 692 C C . ILE A 1 90 ? 9.980 -6.148 -10.526 1.00 94.50 90 ILE A C 1
ATOM 694 O O . ILE A 1 90 ? 10.306 -4.954 -10.610 1.00 94.50 90 ILE A O 1
ATOM 698 N N . PRO A 1 91 ? 8.687 -6.503 -10.403 1.00 92.88 91 PRO A N 1
ATOM 699 C CA . PRO A 1 91 ? 7.584 -5.546 -10.423 1.00 92.88 91 PRO A CA 1
ATOM 700 C C . PRO A 1 91 ? 7.449 -4.804 -9.077 1.00 92.88 91 PRO A C 1
ATOM 702 O O . PRO A 1 91 ? 6.416 -4.866 -8.414 1.00 92.88 91 PRO A O 1
ATOM 705 N N . LEU A 1 92 ? 8.495 -4.073 -8.667 1.00 94.00 92 LEU A N 1
ATOM 706 C CA . LEU A 1 92 ? 8.595 -3.348 -7.386 1.00 94.00 92 LEU A CA 1
ATOM 707 C C . LEU A 1 92 ? 7.336 -2.542 -7.024 1.00 94.00 92 LEU A C 1
ATOM 709 O O . LEU A 1 92 ? 6.853 -2.635 -5.899 1.00 94.00 92 LEU A O 1
ATOM 713 N N . VAL A 1 93 ? 6.756 -1.802 -7.975 1.00 93.56 93 VAL A N 1
ATOM 714 C CA . VAL A 1 93 ? 5.541 -1.013 -7.716 1.00 93.56 93 VAL A CA 1
ATOM 715 C C . VAL A 1 93 ? 4.348 -1.877 -7.314 1.00 93.56 93 VAL A C 1
ATOM 717 O O . VAL A 1 93 ? 3.572 -1.450 -6.466 1.00 93.56 93 VAL A O 1
ATOM 720 N N . GLN A 1 94 ? 4.207 -3.095 -7.840 1.00 92.62 94 GLN A N 1
ATOM 721 C CA . GLN A 1 94 ? 3.106 -3.978 -7.443 1.00 92.62 94 GLN A CA 1
ATOM 722 C C . GLN A 1 94 ? 3.241 -4.416 -5.982 1.00 92.62 94 GLN A C 1
ATOM 724 O O . GLN A 1 94 ? 2.256 -4.416 -5.246 1.00 92.62 94 GLN A O 1
ATOM 729 N N . TYR A 1 95 ? 4.468 -4.681 -5.522 1.00 94.94 95 TYR A N 1
ATOM 730 C CA . TYR A 1 95 ? 4.737 -4.957 -4.108 1.00 94.94 95 TYR A CA 1
ATOM 731 C C . TYR A 1 95 ? 4.435 -3.754 -3.212 1.00 94.94 95 TYR A C 1
ATOM 733 O O . TYR A 1 95 ? 3.883 -3.925 -2.128 1.00 94.94 95 TYR A O 1
ATOM 741 N N . PHE A 1 96 ? 4.740 -2.538 -3.667 1.00 95.31 96 PHE A N 1
ATOM 742 C CA . PHE A 1 96 ? 4.449 -1.314 -2.915 1.00 95.31 96 PHE A CA 1
ATOM 743 C C . PHE A 1 96 ? 2.949 -1.021 -2.841 1.00 95.31 96 PHE A C 1
ATOM 745 O O . PHE A 1 96 ? 2.446 -0.684 -1.770 1.00 95.31 96 PHE A O 1
ATOM 752 N N . ARG A 1 97 ? 2.209 -1.221 -3.938 1.00 94.88 97 ARG A N 1
ATOM 753 C CA . ARG A 1 97 ? 0.738 -1.119 -3.968 1.00 94.88 97 ARG A CA 1
ATOM 754 C C . ARG A 1 97 ? 0.095 -2.140 -3.037 1.00 94.88 97 ARG A C 1
ATOM 756 O O . ARG A 1 97 ? -0.789 -1.793 -2.251 1.00 94.88 97 ARG A O 1
ATOM 763 N N . PHE A 1 98 ? 0.583 -3.379 -3.072 1.00 94.69 98 PHE A N 1
ATOM 764 C CA . PHE A 1 98 ? 0.184 -4.417 -2.126 1.00 94.69 98 PHE A CA 1
ATOM 765 C C . PHE A 1 98 ? 0.448 -3.979 -0.679 1.00 94.69 98 PHE A C 1
ATOM 767 O O . PHE A 1 98 ? -0.466 -3.993 0.138 1.00 94.69 98 PHE A O 1
ATOM 774 N N . ALA A 1 99 ? 1.651 -3.495 -0.366 1.00 96.00 99 ALA A N 1
ATOM 775 C CA . ALA A 1 99 ? 1.984 -3.083 0.993 1.00 96.00 99 ALA A CA 1
ATOM 776 C C . ALA A 1 99 ? 1.122 -1.920 1.501 1.00 96.00 99 ALA A C 1
ATOM 778 O O . ALA A 1 99 ? 0.611 -1.983 2.617 1.00 96.00 99 ALA A O 1
ATOM 779 N N . LYS A 1 100 ? 0.899 -0.884 0.688 1.00 95.94 100 LYS A N 1
ATOM 780 C CA . LYS A 1 100 ? 0.033 0.242 1.065 1.00 95.94 100 LYS A CA 1
ATOM 781 C C . LYS A 1 100 ? -1.416 -0.174 1.276 1.00 95.94 100 LYS A C 1
ATOM 783 O O . LYS A 1 100 ? -2.027 0.228 2.263 1.00 95.94 100 LYS A O 1
ATOM 788 N N . SER A 1 101 ? -1.965 -0.970 0.357 1.00 95.06 101 SER A N 1
ATOM 789 C CA . SER A 1 101 ? -3.353 -1.434 0.456 1.00 95.06 101 SER A CA 1
ATOM 790 C C . SER A 1 101 ? -3.577 -2.291 1.702 1.00 95.06 101 SER A C 1
ATOM 792 O O . SER A 1 101 ? -4.581 -2.099 2.389 1.00 95.06 101 SER A O 1
ATOM 794 N N . GLU A 1 102 ? -2.614 -3.144 2.047 1.00 95.62 102 GLU A N 1
ATOM 795 C CA . GLU A 1 102 ? -2.635 -3.970 3.253 1.00 95.62 102 GLU A CA 1
ATOM 796 C C . GLU A 1 102 ? -2.499 -3.131 4.535 1.00 95.62 102 GLU A C 1
ATOM 798 O O . GLU A 1 102 ? -3.230 -3.357 5.499 1.00 95.62 102 GLU A O 1
ATOM 803 N N . ILE A 1 103 ? -1.631 -2.110 4.553 1.00 95.50 103 ILE A N 1
ATOM 804 C CA . ILE A 1 103 ? -1.536 -1.182 5.693 1.00 95.50 103 ILE A CA 1
ATOM 805 C C . ILE A 1 103 ? -2.862 -0.445 5.894 1.00 95.50 103 ILE A C 1
ATOM 807 O O . ILE A 1 103 ? -3.367 -0.383 7.014 1.00 95.50 103 ILE A O 1
ATOM 811 N N . TRP A 1 104 ? -3.466 0.073 4.823 1.00 95.38 104 TRP A N 1
ATOM 812 C CA . TRP A 1 104 ? -4.766 0.733 4.916 1.00 95.38 104 TRP A CA 1
ATOM 813 C C . TRP A 1 104 ? -5.893 -0.219 5.318 1.00 95.38 104 TRP A C 1
ATOM 815 O O . TRP A 1 104 ? -6.814 0.204 6.012 1.00 95.38 104 TRP A O 1
ATOM 825 N N . ALA A 1 105 ? -5.853 -1.485 4.897 1.00 95.56 105 ALA A N 1
ATOM 826 C CA . ALA A 1 105 ? -6.822 -2.487 5.333 1.00 95.56 105 ALA A CA 1
ATOM 827 C C . ALA A 1 105 ? -6.734 -2.714 6.847 1.00 95.56 105 ALA A C 1
ATOM 829 O O . ALA A 1 105 ? -7.744 -2.586 7.536 1.00 95.56 105 ALA A O 1
ATOM 830 N N . ARG A 1 106 ? -5.521 -2.919 7.370 1.00 94.44 106 ARG A N 1
ATOM 831 C CA . ARG A 1 106 ? -5.271 -3.082 8.810 1.00 94.44 106 ARG A CA 1
ATOM 832 C C . ARG A 1 106 ? -5.683 -1.862 9.619 1.00 94.44 106 ARG A C 1
ATOM 834 O O . ARG A 1 106 ? -6.259 -2.007 10.691 1.00 94.44 106 ARG A O 1
ATOM 841 N N . GLU A 1 107 ? -5.418 -0.665 9.104 1.00 94.75 107 GLU A N 1
ATOM 842 C CA . GLU A 1 107 ? -5.814 0.573 9.772 1.00 94.75 107 GLU A CA 1
ATOM 843 C C . GLU A 1 107 ? -7.341 0.723 9.815 1.00 94.75 107 GLU A C 1
ATOM 845 O O . GLU A 1 107 ? -7.899 1.031 10.865 1.00 94.75 107 GLU A O 1
ATOM 850 N N . AR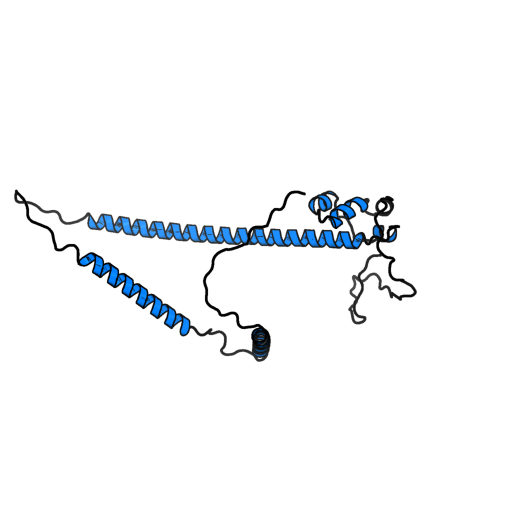G A 1 108 ? -8.048 0.412 8.719 1.00 96.19 108 ARG A N 1
ATOM 851 C CA . ARG A 1 108 ? -9.521 0.397 8.707 1.00 96.19 108 ARG A CA 1
ATOM 852 C C . ARG A 1 108 ? -10.100 -0.628 9.679 1.00 96.19 108 ARG A C 1
ATOM 854 O O . ARG A 1 108 ? -11.066 -0.323 10.372 1.00 96.19 108 ARG A O 1
ATOM 861 N N . GLU A 1 109 ? -9.526 -1.827 9.745 1.00 95.88 109 GLU A N 1
ATOM 862 C CA . GLU A 1 109 ? -9.948 -2.869 10.689 1.00 95.88 109 GLU A CA 1
ATOM 863 C C . GLU A 1 109 ? -9.724 -2.442 12.140 1.00 95.88 109 GLU A C 1
ATOM 865 O O . GLU A 1 109 ? -10.612 -2.608 12.977 1.00 95.88 109 GLU A O 1
ATOM 870 N N . LYS A 1 110 ? -8.573 -1.828 12.430 1.00 96.31 110 LYS A N 1
ATOM 871 C CA . LYS A 1 110 ? -8.257 -1.286 13.752 1.00 96.31 110 LYS A CA 1
ATOM 872 C C . LYS A 1 110 ? -9.239 -0.187 14.152 1.00 96.31 110 LYS A C 1
ATOM 874 O O . LYS A 1 110 ? -9.838 -0.278 15.219 1.00 96.31 110 LYS A O 1
ATOM 879 N N . GLN A 1 111 ? -9.483 0.788 13.277 1.00 97.00 111 GLN A N 1
ATOM 880 C CA . GLN A 1 111 ? -10.459 1.854 13.520 1.00 97.00 111 GLN A CA 1
ATOM 881 C C . GLN A 1 111 ? -11.875 1.302 13.724 1.00 97.00 111 GLN A C 1
ATOM 883 O O . GLN A 1 111 ? -12.595 1.747 14.616 1.00 97.00 111 GLN A O 1
ATOM 888 N N . ALA A 1 112 ? -12.279 0.296 12.943 1.00 96.88 112 ALA A N 1
ATOM 889 C CA . ALA A 1 112 ? -13.570 -0.363 13.114 1.00 96.88 112 ALA A CA 1
ATOM 890 C C . ALA A 1 112 ? -13.674 -1.097 14.462 1.00 96.88 112 ALA A C 1
ATOM 892 O O . ALA A 1 112 ? -14.726 -1.042 15.107 1.00 96.88 112 ALA A O 1
ATOM 893 N N . ALA A 1 113 ? -12.595 -1.758 14.895 1.00 97.25 113 ALA A N 1
ATOM 894 C CA . ALA A 1 113 ? -12.515 -2.439 16.182 1.00 97.25 113 ALA A CA 1
ATOM 895 C C . ALA A 1 113 ? -12.556 -1.449 17.352 1.00 97.25 113 ALA A C 1
ATOM 897 O O . ALA A 1 113 ? -13.303 -1.668 18.304 1.00 97.25 113 ALA A O 1
ATOM 898 N N . ASP A 1 114 ? -11.819 -0.345 17.273 1.00 96.75 114 ASP A N 1
ATOM 899 C CA . ASP A 1 114 ? -11.790 0.680 18.317 1.00 96.75 114 ASP A CA 1
ATOM 900 C C . ASP A 1 114 ? -13.148 1.388 18.425 1.00 96.75 114 ASP A C 1
ATOM 902 O O . ASP A 1 114 ? -13.733 1.432 19.507 1.00 96.75 114 ASP A O 1
ATOM 906 N N . ALA A 1 115 ? -13.764 1.752 17.297 1.00 97.06 115 ALA A N 1
ATOM 907 C CA . ALA A 1 115 ? -15.127 2.279 17.286 1.00 97.06 115 ALA A CA 1
ATOM 908 C C . ALA A 1 115 ? -16.159 1.272 17.840 1.00 97.06 115 ALA A C 1
ATOM 910 O O . ALA A 1 115 ? -17.182 1.662 18.405 1.00 97.06 115 ALA A O 1
ATOM 911 N N . ALA A 1 116 ? -15.944 -0.038 17.669 1.00 96.44 116 ALA A N 1
ATOM 912 C CA . ALA A 1 116 ? -16.809 -1.061 18.258 1.00 96.44 116 ALA A CA 1
ATOM 913 C C . ALA A 1 116 ? -16.641 -1.166 19.780 1.00 96.44 116 ALA A C 1
ATOM 915 O O . ALA A 1 116 ? -17.653 -1.294 20.476 1.00 96.44 116 ALA A O 1
ATOM 916 N N . LYS A 1 117 ? -15.407 -1.066 20.292 1.00 97.44 117 LYS A N 1
ATOM 917 C CA . LYS A 1 117 ? -15.121 -1.021 21.736 1.00 97.44 117 LYS A CA 1
ATOM 918 C C . LYS A 1 117 ? -15.776 0.195 22.378 1.00 97.44 117 LYS A C 1
ATOM 920 O O . LYS A 1 117 ? -16.535 0.027 23.324 1.00 97.44 117 LYS A O 1
ATOM 925 N N . GLU A 1 118 ? -15.612 1.377 21.789 1.00 97.44 118 GLU A N 1
ATOM 926 C CA . GLU A 1 118 ? -16.237 2.611 22.282 1.00 97.44 118 GLU A CA 1
ATOM 927 C C . GLU A 1 118 ? -17.766 2.481 22.363 1.00 97.44 118 GLU A C 1
ATOM 929 O O . GLU A 1 118 ? -18.386 2.803 23.378 1.00 97.44 118 GLU A O 1
ATOM 934 N N . ARG A 1 119 ? -18.407 1.928 21.321 1.00 96.38 119 ARG A N 1
ATOM 935 C CA . ARG A 1 119 ? -19.859 1.673 21.337 1.00 96.38 119 ARG A CA 1
ATOM 936 C C . ARG A 1 119 ? -20.272 0.688 22.433 1.00 96.38 119 ARG A C 1
ATOM 938 O O . ARG A 1 119 ? -21.355 0.839 23.005 1.00 96.38 119 ARG A O 1
ATOM 945 N N . PHE A 1 120 ? -19.460 -0.332 22.692 1.00 97.19 120 PHE A N 1
ATOM 946 C CA . PHE A 1 120 ? -19.721 -1.327 23.730 1.00 97.19 120 PHE A CA 1
ATOM 947 C C . PHE A 1 120 ? -19.572 -0.729 25.134 1.00 97.19 120 PHE A C 1
ATOM 949 O O . PHE A 1 120 ? -20.472 -0.883 25.958 1.00 97.19 120 PHE A O 1
ATOM 956 N N . GLU A 1 121 ? -18.510 0.032 25.377 1.00 97.81 121 GLU A N 1
ATOM 957 C CA . GLU A 1 121 ? -18.261 0.729 26.642 1.00 97.81 121 GLU A CA 1
ATOM 958 C C . GLU A 1 121 ? -19.373 1.736 26.958 1.00 97.81 121 GLU A C 1
ATOM 960 O O . GLU A 1 121 ? -19.910 1.741 28.066 1.00 97.81 121 GLU A O 1
ATOM 965 N N . LEU A 1 122 ? -19.828 2.510 25.966 1.00 96.75 122 LEU A N 1
ATOM 966 C CA . LEU A 1 122 ? -20.959 3.431 26.128 1.00 96.75 122 LEU A CA 1
ATOM 967 C C . LEU A 1 122 ? -22.270 2.709 26.470 1.00 96.75 122 LEU A C 1
ATOM 969 O O . LEU A 1 122 ? -23.082 3.226 27.247 1.00 96.75 122 LEU A O 1
ATOM 973 N N . ARG A 1 123 ? -22.500 1.520 25.895 1.00 97.00 123 ARG A N 1
ATOM 974 C CA . ARG A 1 123 ? -23.666 0.687 26.219 1.00 97.00 123 ARG A CA 1
ATOM 975 C C . ARG A 1 123 ? -23.579 0.167 27.652 1.00 97.00 123 ARG A C 1
ATOM 977 O O . ARG A 1 123 ? -24.570 0.273 28.373 1.00 97.00 123 ARG A O 1
ATOM 984 N N . ASN A 1 124 ? -22.425 -0.353 28.062 1.00 96.88 124 ASN A N 1
ATOM 985 C CA . ASN A 1 124 ? -22.221 -0.879 29.411 1.00 96.88 124 ASN A CA 1
ATOM 986 C C . ASN A 1 124 ? -22.369 0.219 30.459 1.00 96.88 124 ASN A C 1
ATOM 988 O O . ASN A 1 124 ? -23.158 0.060 31.382 1.00 96.88 124 ASN A O 1
ATOM 992 N N . ALA A 1 125 ? -21.750 1.380 30.243 1.00 96.62 125 ALA A N 1
ATOM 993 C CA . ALA A 1 125 ? -21.883 2.523 31.139 1.00 96.62 125 ALA A CA 1
ATOM 994 C C . ALA A 1 125 ? -23.345 2.983 31.290 1.00 96.62 125 ALA A C 1
ATOM 996 O O . ALA A 1 125 ? -23.763 3.405 32.366 1.00 96.62 125 ALA A O 1
ATOM 997 N N . ARG A 1 126 ? -24.164 2.901 30.228 1.00 96.69 126 ARG A N 1
ATOM 998 C CA . ARG A 1 126 ? -25.607 3.181 30.329 1.00 96.69 126 ARG A CA 1
ATOM 999 C C . ARG A 1 126 ? -26.333 2.113 31.147 1.00 96.69 126 ARG A C 1
ATOM 1001 O O . ARG A 1 126 ? -27.121 2.466 32.019 1.00 96.69 126 ARG A O 1
ATOM 1008 N N . ALA A 1 127 ? -26.065 0.839 30.876 1.00 95.81 127 ALA A N 1
ATOM 1009 C CA . ALA A 1 127 ? -26.685 -0.273 31.587 1.00 95.81 127 ALA A CA 1
ATOM 1010 C C . ALA A 1 127 ? -26.335 -0.265 33.084 1.00 95.81 127 ALA A C 1
ATOM 1012 O O . ALA A 1 127 ? -27.217 -0.498 33.904 1.00 95.81 127 ALA A O 1
ATOM 1013 N N . GLU A 1 128 ? -25.092 0.057 33.443 1.00 96.25 128 GLU A N 1
ATOM 1014 C CA . GLU A 1 128 ? -24.633 0.191 34.829 1.00 96.25 128 GLU A CA 1
ATOM 1015 C C . GLU A 1 128 ? -25.338 1.337 35.555 1.00 96.25 128 GLU A C 1
ATOM 1017 O O . GLU A 1 128 ? -25.820 1.132 36.667 1.00 96.25 128 GLU A O 1
ATOM 1022 N N . ARG A 1 129 ? -25.500 2.508 34.917 1.00 95.25 129 ARG A N 1
ATOM 1023 C CA . ARG A 1 129 ? -26.286 3.618 35.491 1.00 95.25 129 ARG A CA 1
ATOM 1024 C C . ARG A 1 129 ? -27.737 3.217 35.738 1.00 95.25 129 ARG A C 1
ATOM 1026 O O . ARG A 1 129 ? -28.249 3.405 36.836 1.00 95.25 129 ARG A O 1
ATOM 1033 N N . GLU A 1 130 ? -28.387 2.604 34.750 1.00 95.31 130 GLU A N 1
ATOM 1034 C CA . GLU A 1 130 ? -29.771 2.144 34.901 1.00 95.31 130 GLU A CA 1
ATOM 1035 C C . GLU A 1 130 ? -29.915 1.042 35.964 1.00 95.31 130 GLU A C 1
ATOM 1037 O O . GLU A 1 130 ? -30.929 0.987 36.661 1.00 95.31 130 GLU A O 1
ATOM 1042 N N . GLN A 1 131 ? -28.937 0.140 36.089 1.00 94.50 131 GLN A N 1
ATOM 1043 C CA . GLN A 1 131 ? -28.923 -0.903 37.118 1.00 94.50 131 GLN A CA 1
ATOM 1044 C C . GLN A 1 131 ? -28.688 -0.319 38.510 1.00 94.50 131 GLN A C 1
ATOM 1046 O O . GLN A 1 131 ? -29.389 -0.719 39.437 1.00 94.50 131 GLN A O 1
ATOM 1051 N N . ALA A 1 132 ? -27.776 0.645 38.656 1.00 94.19 132 ALA A N 1
ATOM 1052 C CA . ALA A 1 132 ? -27.533 1.351 39.909 1.00 94.19 132 ALA A CA 1
ATOM 1053 C C . ALA A 1 132 ? -28.786 2.114 40.364 1.00 94.19 132 ALA A C 1
ATOM 1055 O O . ALA A 1 132 ? -29.239 1.923 41.489 1.00 94.19 132 ALA A O 1
ATOM 1056 N N . GLU A 1 133 ? -29.435 2.870 39.472 1.00 94.19 133 GLU A N 1
ATOM 1057 C CA . GLU A 1 133 ? -30.692 3.571 39.774 1.00 94.19 133 GLU A CA 1
ATOM 1058 C C . GLU A 1 133 ? -31.821 2.606 40.176 1.00 94.19 133 GLU A C 1
ATOM 1060 O O . GLU A 1 133 ? -32.579 2.868 41.118 1.00 94.19 133 GLU A O 1
ATOM 1065 N N . LYS A 1 134 ? -31.946 1.461 39.486 1.00 94.12 134 LYS A N 1
ATOM 1066 C CA . LYS A 1 134 ? -32.922 0.413 39.832 1.00 94.12 134 LYS A CA 1
ATOM 1067 C C . LYS A 1 134 ? -32.594 -0.233 41.180 1.00 94.12 134 LYS A C 1
ATOM 1069 O O . LYS A 1 134 ? -33.507 -0.423 41.983 1.00 94.12 134 LYS A O 1
ATOM 1074 N N . ALA A 1 135 ? -31.325 -0.540 41.448 1.00 93.06 135 ALA A N 1
ATOM 1075 C CA . ALA A 1 135 ? -30.869 -1.118 42.709 1.00 93.06 135 ALA A CA 1
ATOM 1076 C C . ALA A 1 135 ? -31.100 -0.155 43.881 1.00 93.06 135 ALA A C 1
ATOM 1078 O O . ALA A 1 135 ? -31.644 -0.569 44.903 1.00 93.06 135 ALA A O 1
ATOM 1079 N N . GLU A 1 136 ? -30.801 1.136 43.716 1.00 92.38 136 GLU A N 1
ATOM 1080 C CA . GLU A 1 136 ? -31.093 2.170 44.711 1.00 92.38 136 GLU A CA 1
ATOM 1081 C C . GLU A 1 136 ? -32.595 2.309 44.970 1.00 92.38 136 GLU A C 1
ATOM 1083 O O . GLU A 1 136 ? -33.019 2.388 46.125 1.00 92.38 136 GLU A O 1
ATOM 1088 N N . ARG A 1 137 ? -33.428 2.300 43.921 1.00 90.00 137 ARG A N 1
ATOM 1089 C CA . ARG A 1 137 ? -34.890 2.372 44.069 1.00 90.00 137 ARG A CA 1
ATOM 1090 C C . ARG A 1 137 ? -35.437 1.167 44.833 1.00 90.00 137 ARG A C 1
ATOM 1092 O O . ARG A 1 137 ? -36.276 1.339 45.715 1.00 90.00 137 ARG A O 1
ATOM 1099 N N . LEU A 1 138 ? -34.959 -0.037 44.520 1.00 88.00 138 LEU A N 1
ATOM 1100 C CA . LEU A 1 138 ? -35.350 -1.264 45.215 1.00 88.00 138 LEU A CA 1
ATOM 1101 C C . LEU A 1 138 ? -34.842 -1.284 46.663 1.00 88.00 138 LEU A C 1
ATOM 1103 O O . LEU A 1 138 ? -35.599 -1.659 47.555 1.00 88.00 138 LEU A O 1
ATOM 1107 N N . ALA A 1 139 ? -33.616 -0.821 46.920 1.00 88.75 139 ALA A N 1
ATOM 1108 C CA . ALA A 1 139 ? -33.057 -0.711 48.265 1.00 88.75 139 ALA A CA 1
ATOM 1109 C C . ALA A 1 139 ? -33.840 0.289 49.132 1.00 88.75 139 ALA A C 1
ATOM 1111 O O . ALA A 1 139 ? -34.179 -0.030 50.270 1.00 88.75 139 ALA A O 1
ATOM 1112 N N . ARG A 1 140 ? -34.209 1.456 48.582 1.00 85.44 140 ARG A N 1
ATOM 1113 C CA . ARG A 1 140 ? -35.071 2.446 49.258 1.00 85.44 140 ARG A CA 1
ATOM 1114 C C . ARG A 1 140 ? -36.476 1.900 49.528 1.00 85.44 140 ARG A C 1
ATOM 1116 O O . ARG A 1 140 ? -37.030 2.134 50.597 1.00 85.44 140 ARG A O 1
ATOM 1123 N N . ALA A 1 141 ? -37.051 1.145 48.591 1.00 88.12 141 ALA A N 1
ATOM 1124 C CA . ALA A 1 141 ? -38.348 0.501 48.796 1.00 88.12 141 ALA A CA 1
ATOM 1125 C C . ALA A 1 141 ? -38.288 -0.607 49.866 1.00 88.12 141 ALA A C 1
ATOM 1127 O O . ALA A 1 141 ? -39.224 -0.764 50.650 1.00 88.12 141 ALA A O 1
ATOM 1128 N N . ALA A 1 142 ? -37.191 -1.369 49.929 1.00 86.00 142 ALA A N 1
ATOM 1129 C CA . ALA A 1 142 ? -36.981 -2.407 50.935 1.00 86.00 142 ALA A CA 1
ATOM 1130 C C . ALA A 1 142 ? -36.738 -1.826 52.341 1.00 86.00 142 ALA A C 1
ATOM 1132 O O . ALA A 1 142 ? -37.288 -2.342 53.320 1.00 86.00 142 ALA A O 1
ATOM 1133 N N . SER A 1 143 ? -35.971 -0.735 52.457 1.00 76.19 143 SER A N 1
ATOM 1134 C CA . SER A 1 143 ? -35.752 -0.057 53.739 1.00 76.19 143 SER A CA 1
ATOM 1135 C C . SER A 1 143 ? -37.037 0.585 54.273 1.00 76.19 143 SER A C 1
ATOM 1137 O O . SER A 1 143 ? -37.346 0.386 55.446 1.00 76.19 143 SER A O 1
ATOM 1139 N N . ALA A 1 144 ? -37.847 1.220 53.413 1.00 77.25 144 ALA A N 1
ATOM 1140 C CA . ALA A 1 144 ? -39.156 1.774 53.779 1.00 77.25 144 ALA A CA 1
ATOM 1141 C C . ALA A 1 144 ? -40.131 0.704 54.317 1.00 77.25 144 ALA A C 1
ATOM 1143 O O . ALA A 1 144 ? -40.739 0.885 55.374 1.00 77.25 144 ALA A O 1
ATOM 1144 N N . ARG A 1 145 ? -40.206 -0.466 53.660 1.00 72.81 145 ARG A N 1
ATOM 1145 C CA . ARG A 1 145 ? -41.035 -1.600 54.123 1.00 72.81 145 ARG A CA 1
ATOM 1146 C C . ARG A 1 145 ? -40.563 -2.189 55.455 1.00 72.81 145 ARG A C 1
ATOM 1148 O O . ARG A 1 145 ? -41.369 -2.705 56.227 1.00 72.81 145 ARG A O 1
ATOM 1155 N N . THR A 1 146 ? -39.261 -2.130 55.733 1.00 65.88 146 THR A N 1
ATOM 1156 C CA . THR A 1 146 ? -38.689 -2.630 56.994 1.00 65.88 146 THR A CA 1
ATOM 1157 C C . THR A 1 146 ? -38.948 -1.661 58.152 1.00 65.88 146 THR A C 1
ATOM 1159 O O . THR A 1 146 ? -39.165 -2.110 59.277 1.00 65.88 146 THR A O 1
ATOM 1162 N N . SER A 1 147 ? -38.979 -0.347 57.893 1.00 58.53 147 SER A N 1
ATOM 1163 C CA . SER A 1 147 ? -39.368 0.660 58.890 1.00 58.53 147 SER A CA 1
ATOM 1164 C C . SER A 1 147 ? -40.864 0.637 59.218 1.00 58.53 147 SER A C 1
ATOM 1166 O O . SER A 1 147 ? -41.207 0.744 60.391 1.00 58.53 147 SER A O 1
ATOM 1168 N N . GLU A 1 148 ? -41.749 0.413 58.239 1.00 58.19 148 GLU A N 1
ATOM 1169 C CA . GLU A 1 148 ? -43.198 0.296 58.490 1.00 58.19 148 GLU A CA 1
ATOM 1170 C C . GLU A 1 148 ? -43.542 -0.946 59.322 1.00 58.19 148 GLU A C 1
ATOM 1172 O O . GLU A 1 148 ? -44.358 -0.875 60.234 1.00 58.19 148 GLU A O 1
ATOM 1177 N N . LYS A 1 149 ? -42.856 -2.077 59.101 1.00 55.19 149 LYS A N 1
ATOM 1178 C CA . LYS A 1 149 ? -43.071 -3.303 59.892 1.00 55.19 149 LYS A CA 1
ATOM 1179 C C . LYS A 1 149 ? -42.539 -3.214 61.335 1.00 55.19 149 LYS A C 1
ATOM 1181 O O . LYS A 1 149 ? -42.823 -4.098 62.136 1.00 55.19 149 LYS A O 1
ATOM 1186 N N . LYS A 1 150 ? -41.771 -2.171 61.679 1.00 50.00 150 LYS A N 1
ATOM 1187 C CA . LYS A 1 150 ? -41.296 -1.900 63.049 1.00 50.00 150 LYS A CA 1
ATOM 1188 C C . LYS A 1 150 ? -42.189 -0.929 63.835 1.00 50.00 150 LYS A C 1
ATOM 1190 O O . LYS A 1 150 ? -41.928 -0.739 65.020 1.00 50.00 150 LYS A O 1
ATOM 1195 N N . VAL A 1 151 ? -43.236 -0.353 63.236 1.00 45.44 151 VAL A N 1
ATOM 1196 C CA . VAL A 1 151 ? -44.178 0.541 63.930 1.00 45.44 151 VAL A CA 1
ATOM 1197 C C . VAL A 1 151 ? -45.564 -0.120 64.002 1.00 45.44 151 VAL A C 1
ATOM 1199 O O . VAL A 1 151 ? -46.309 -0.123 63.031 1.00 45.44 151 VAL A O 1
ATOM 1202 N N . ALA A 1 152 ? -45.877 -0.623 65.203 1.00 36.56 152 ALA A N 1
ATOM 1203 C CA . ALA A 1 152 ? -47.148 -1.138 65.747 1.00 36.56 152 ALA A CA 1
ATOM 1204 C C . ALA A 1 152 ? -47.413 -2.672 65.716 1.00 36.56 152 ALA A C 1
ATOM 1206 O O . ALA A 1 152 ? -47.239 -3.299 64.670 1.00 36.56 152 ALA A O 1
ATOM 1207 N N . PRO A 1 153 ? -47.903 -3.281 66.832 1.00 43.19 153 PRO A N 1
ATOM 1208 C CA . PRO A 1 153 ? -48.412 -2.650 68.058 1.00 43.19 153 PRO A CA 1
ATOM 1209 C C . PRO A 1 153 ? -47.634 -2.956 69.355 1.00 43.19 153 PRO A C 1
ATOM 1211 O O . PRO A 1 153 ? -47.034 -4.009 69.555 1.00 43.19 153 PRO A O 1
ATOM 1214 N N . GLU A 1 154 ? -47.752 -1.989 70.257 1.00 36.88 154 GLU A N 1
ATOM 1215 C CA . GLU A 1 154 ? -47.361 -1.952 71.661 1.00 36.88 154 GLU A CA 1
ATOM 1216 C C . GLU A 1 154 ? -48.640 -2.110 72.519 1.00 36.88 154 GLU A C 1
ATOM 1218 O O . GLU A 1 154 ? -49.572 -1.327 72.334 1.00 36.88 154 GLU A O 1
ATOM 1223 N N . ARG A 1 155 ? -48.717 -3.127 73.405 1.00 33.88 155 ARG A N 1
ATOM 1224 C CA . ARG A 1 155 ? -49.333 -3.12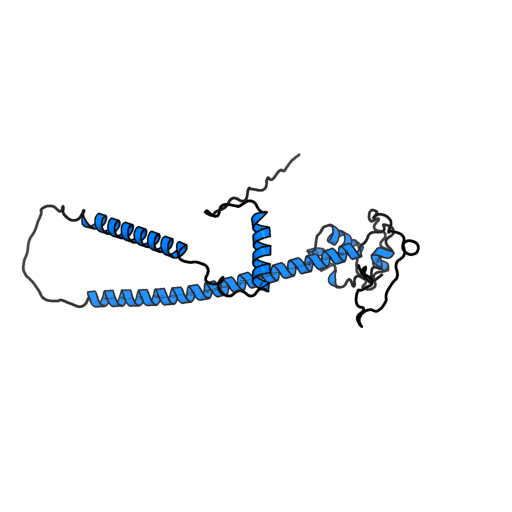8 74.770 1.00 33.88 155 ARG A CA 1
ATOM 1225 C C . ARG A 1 155 ? -49.337 -4.542 75.422 1.00 33.88 155 ARG A C 1
ATOM 1227 O O . ARG A 1 155 ? -49.273 -5.523 74.690 1.00 33.88 155 ARG A O 1
ATOM 1234 N N . PRO A 1 156 ? -49.367 -4.655 76.777 1.00 43.19 156 PRO A N 1
ATOM 1235 C CA . PRO A 1 156 ? -48.519 -5.568 77.568 1.00 43.19 156 PRO A CA 1
ATOM 1236 C C . PRO A 1 156 ? -49.354 -6.484 78.532 1.00 43.19 156 PRO A C 1
ATOM 1238 O O . PRO A 1 156 ? -50.509 -6.745 78.209 1.00 43.19 156 PRO A O 1
ATOM 1241 N N . PRO A 1 157 ? -48.851 -6.999 79.685 1.00 56.81 157 PRO A N 1
ATOM 1242 C CA . PRO A 1 157 ? -48.265 -8.343 79.836 1.00 56.81 157 PRO A CA 1
ATOM 1243 C C . PRO A 1 157 ? -48.949 -9.238 80.910 1.00 56.81 157 PRO A C 1
ATOM 1245 O O . PRO A 1 157 ? -49.593 -8.720 81.816 1.00 56.81 157 PRO A O 1
ATOM 1248 N N . ALA A 1 158 ? -48.755 -10.567 80.845 1.00 30.83 158 ALA A N 1
ATOM 1249 C CA . ALA A 1 158 ? -48.878 -11.570 81.938 1.00 30.83 158 ALA A CA 1
ATOM 1250 C C . ALA A 1 158 ? -48.789 -12.990 81.321 1.00 30.83 158 ALA A C 1
ATOM 1252 O O . ALA A 1 158 ? -49.385 -13.189 80.269 1.00 30.83 158 ALA A O 1
ATOM 1253 N N . VAL A 1 159 ? -48.147 -14.049 81.830 1.00 28.03 159 VAL A N 1
ATOM 1254 C CA . VAL A 1 159 ? -47.284 -14.381 82.986 1.00 28.03 159 VAL A CA 1
ATOM 1255 C C . VAL A 1 159 ? -46.563 -15.717 82.652 1.00 28.03 159 VAL A C 1
ATOM 1257 O O . VAL A 1 159 ? -46.911 -16.393 81.686 1.00 28.03 159 VAL A O 1
ATOM 1260 N N . ASP A 1 160 ? -45.551 -16.038 83.454 1.00 30.16 160 ASP A N 1
ATOM 1261 C CA . ASP A 1 160 ? -44.490 -17.059 83.417 1.00 30.16 160 ASP A CA 1
ATOM 1262 C C . ASP A 1 160 ? -44.773 -18.532 83.015 1.00 30.16 160 ASP A C 1
ATOM 1264 O O . ASP A 1 160 ? -45.771 -19.128 83.410 1.00 30.16 160 ASP A O 1
ATOM 1268 N N . GLY A 1 161 ? -43.747 -19.161 82.403 1.00 28.09 161 GLY A N 1
ATOM 1269 C CA . GLY A 1 161 ? -43.263 -20.505 82.799 1.00 28.09 161 GLY A CA 1
ATOM 1270 C C . GLY A 1 161 ? -43.467 -21.712 81.844 1.00 28.09 161 GLY A C 1
ATOM 1271 O O . GLY A 1 161 ? -44.582 -22.210 81.754 1.00 28.09 161 GLY A O 1
ATOM 1272 N N . PRO A 1 162 ? -42.406 -22.257 81.196 1.00 42.38 162 PRO A N 1
ATOM 1273 C CA . PRO A 1 162 ? -42.429 -23.416 80.267 1.00 42.38 162 PRO A CA 1
ATOM 1274 C C . PRO A 1 162 ? -41.867 -24.720 80.934 1.00 42.38 162 PRO A C 1
ATOM 1276 O O . PRO A 1 162 ? -41.583 -24.647 82.132 1.00 42.38 162 PRO A O 1
ATOM 1279 N N . PRO A 1 163 ? -41.595 -25.878 80.252 1.00 48.78 163 PRO A N 1
ATOM 1280 C CA . PRO A 1 163 ? -41.642 -26.182 78.805 1.00 48.78 163 PRO A CA 1
ATOM 1281 C C . PRO A 1 163 ? -42.149 -27.598 78.362 1.00 48.78 163 PRO A C 1
ATOM 1283 O O . PRO A 1 163 ? -42.310 -28.519 79.154 1.00 48.78 163 PRO A O 1
ATOM 1286 N N . ALA A 1 164 ? -42.216 -27.750 77.025 1.00 26.28 164 ALA A N 1
ATOM 1287 C CA . ALA A 1 164 ? -41.909 -28.941 76.201 1.00 26.28 164 ALA A CA 1
ATOM 1288 C C . ALA A 1 164 ? -43.039 -29.901 75.751 1.00 26.28 164 ALA A C 1
ATOM 1290 O O . ALA A 1 164 ? -43.466 -30.767 76.504 1.00 26.28 164 ALA A O 1
ATOM 1291 N N . ALA A 1 165 ? -43.368 -29.856 74.445 1.00 27.00 165 ALA A N 1
ATOM 1292 C CA . ALA A 1 165 ? -43.456 -31.036 73.566 1.00 27.00 165 ALA A CA 1
ATOM 1293 C C . ALA A 1 165 ? -43.554 -30.651 72.068 1.00 27.00 165 ALA A C 1
ATOM 1295 O O . ALA A 1 165 ? -44.489 -29.985 71.641 1.00 27.00 165 ALA A O 1
ATOM 1296 N N . ALA A 1 166 ? -42.553 -31.115 71.313 1.00 28.42 166 ALA A N 1
ATOM 1297 C CA . ALA A 1 166 ? -42.574 -31.622 69.935 1.00 28.42 166 ALA A CA 1
ATOM 1298 C C . ALA A 1 166 ? -43.264 -30.830 68.798 1.00 28.42 166 ALA A C 1
ATOM 1300 O O . ALA A 1 166 ? -44.474 -30.853 68.598 1.00 28.42 166 ALA A O 1
ATOM 1301 N N . ALA A 1 167 ? -42.404 -30.278 67.940 1.00 34.03 167 ALA A N 1
ATOM 1302 C CA . ALA A 1 167 ? -42.677 -29.891 66.564 1.00 34.03 167 ALA A CA 1
ATOM 1303 C C . ALA A 1 167 ? -42.923 -31.111 65.651 1.00 34.03 167 ALA A C 1
ATOM 1305 O O . ALA A 1 167 ? -42.126 -32.048 65.670 1.00 34.03 167 ALA A O 1
ATOM 1306 N N . SER A 1 168 ? -43.954 -31.063 64.792 1.00 38.16 168 SER A N 1
ATOM 1307 C CA . SER A 1 168 ? -44.010 -31.867 63.550 1.00 38.16 168 SER A CA 1
ATOM 1308 C C . SER A 1 168 ? -44.960 -31.342 62.450 1.00 38.16 168 SER A C 1
ATOM 1310 O O . SER A 1 168 ? -45.425 -32.123 61.632 1.00 38.16 168 SER A O 1
ATOM 1312 N N . GLU A 1 169 ? -45.214 -30.031 62.343 1.00 37.72 169 GLU A N 1
ATOM 1313 C CA . GLU A 1 169 ? -46.117 -29.491 61.291 1.00 37.72 169 GLU A CA 1
ATOM 1314 C C . GLU A 1 169 ? -45.487 -28.431 60.366 1.00 37.72 169 GLU A C 1
ATOM 1316 O O . GLU A 1 169 ? -46.182 -27.727 59.641 1.00 37.72 169 GLU A O 1
ATOM 1321 N N . ALA A 1 170 ? -44.154 -28.329 60.319 1.00 37.25 170 ALA A N 1
ATOM 1322 C CA . ALA A 1 170 ? -43.459 -27.308 59.519 1.00 37.25 170 ALA A CA 1
ATOM 1323 C C . ALA A 1 170 ? -42.697 -27.846 58.288 1.00 37.25 170 ALA A C 1
ATOM 1325 O O . ALA A 1 170 ? -41.877 -27.126 57.722 1.00 37.25 170 ALA A O 1
ATOM 1326 N N . ALA A 1 171 ? -42.943 -29.090 57.860 1.00 35.22 171 ALA A N 1
ATOM 1327 C CA . ALA A 1 171 ? -42.247 -29.695 56.713 1.00 35.22 171 ALA A CA 1
ATOM 1328 C C . ALA A 1 171 ? -43.089 -29.782 55.421 1.00 35.22 171 ALA A C 1
ATOM 1330 O O . ALA A 1 171 ? -42.521 -29.993 54.355 1.00 35.22 171 ALA A O 1
ATOM 1331 N N . ALA A 1 172 ? -44.411 -29.575 55.484 1.00 38.31 172 ALA A N 1
ATOM 1332 C CA . ALA A 1 172 ? -45.290 -29.674 54.310 1.00 38.31 172 ALA A CA 1
ATOM 1333 C C . ALA A 1 172 ? -45.384 -28.373 53.478 1.00 38.31 172 ALA A C 1
ATOM 1335 O O . ALA A 1 172 ? -45.704 -28.408 52.299 1.00 38.31 172 ALA A O 1
ATOM 1336 N N . THR A 1 173 ? -45.065 -27.202 54.040 1.00 48.47 173 THR A N 1
ATOM 1337 C CA . THR A 1 173 ? -45.331 -25.907 53.376 1.00 48.47 173 THR A CA 1
ATOM 1338 C C . THR A 1 173 ? -44.216 -25.424 52.438 1.00 48.47 173 THR A C 1
ATOM 1340 O O . THR A 1 173 ? -44.464 -24.605 51.550 1.00 48.47 173 THR A O 1
ATOM 1343 N N . ALA A 1 174 ? -42.988 -25.932 52.589 1.00 49.34 174 ALA A N 1
ATOM 1344 C CA . ALA A 1 174 ? -41.851 -25.555 51.743 1.00 49.34 174 ALA A CA 1
ATOM 1345 C C . ALA A 1 174 ? -41.819 -26.328 50.411 1.00 49.34 174 ALA A C 1
ATOM 1347 O O . ALA A 1 174 ? -41.527 -25.733 49.370 1.00 49.34 174 ALA A O 1
ATOM 1348 N N . SER A 1 175 ? -42.174 -27.621 50.424 1.00 53.97 175 SER A N 1
ATOM 1349 C CA . SER A 1 175 ? -42.252 -28.457 49.215 1.00 53.97 175 SER A CA 1
ATOM 1350 C C . SER A 1 175 ? -43.368 -28.005 48.277 1.00 53.97 175 SER A C 1
ATOM 1352 O O . SER A 1 175 ? -43.179 -27.961 47.061 1.00 53.97 175 SER A O 1
ATOM 1354 N N . ASP A 1 176 ? -44.499 -27.586 48.844 1.00 60.59 176 ASP A N 1
ATOM 1355 C CA . ASP A 1 176 ? -45.667 -27.150 48.082 1.00 60.59 176 ASP A CA 1
ATOM 1356 C C . ASP A 1 176 ? -45.418 -25.790 47.417 1.00 60.59 176 ASP A C 1
ATOM 1358 O O . ASP A 1 176 ? -45.744 -25.588 46.246 1.00 60.59 176 ASP A O 1
ATOM 1362 N N . ALA A 1 177 ? -44.729 -24.871 48.103 1.00 66.69 177 ALA A N 1
ATOM 1363 C CA . ALA A 1 177 ? -44.327 -23.584 47.535 1.00 66.69 177 ALA A CA 1
ATOM 1364 C C . ALA A 1 177 ? -43.306 -23.729 46.390 1.00 66.69 177 ALA A C 1
ATOM 1366 O O . ALA A 1 177 ? -43.335 -22.959 45.424 1.00 66.69 177 ALA A O 1
ATOM 1367 N N . GLU A 1 178 ? -42.402 -24.707 46.469 1.00 72.19 178 GLU A N 1
ATOM 1368 C CA . GLU A 1 178 ? -41.430 -24.988 45.412 1.00 72.19 178 GLU A CA 1
ATOM 1369 C C . GLU A 1 178 ? -42.076 -25.679 44.199 1.00 72.19 178 GLU A C 1
ATOM 1371 O O . GLU A 1 178 ? -41.776 -25.324 43.054 1.00 72.19 178 GLU A O 1
ATOM 1376 N N . ALA A 1 179 ? -43.024 -26.593 44.431 1.00 76.19 179 ALA A N 1
ATOM 1377 C CA . ALA A 1 179 ? -43.816 -27.235 43.384 1.00 76.19 179 ALA A CA 1
ATOM 1378 C C . ALA A 1 179 ? -44.689 -26.224 42.618 1.00 76.19 179 ALA A C 1
ATOM 1380 O O . ALA A 1 179 ? -44.702 -26.233 41.384 1.00 76.19 179 ALA A O 1
ATOM 1381 N N . ILE A 1 180 ? -45.328 -25.280 43.320 1.00 81.44 180 ILE A N 1
ATOM 1382 C CA . ILE A 1 180 ? -46.122 -24.200 42.707 1.00 81.44 180 ILE A CA 1
ATOM 1383 C C . ILE A 1 180 ? -45.238 -23.284 41.841 1.00 81.44 180 ILE A C 1
ATOM 1385 O O . ILE A 1 180 ? -45.628 -22.917 40.731 1.00 81.44 180 ILE A O 1
ATOM 1389 N N . ARG A 1 181 ? -44.017 -22.949 42.288 1.00 79.50 181 ARG A N 1
ATOM 1390 C CA . ARG A 1 181 ? -43.069 -22.148 41.487 1.00 79.50 181 ARG A CA 1
ATOM 1391 C C . ARG A 1 181 ? -42.592 -22.892 40.240 1.00 79.50 181 ARG A C 1
ATOM 1393 O O . ARG A 1 181 ? -42.558 -22.296 39.166 1.00 79.50 181 ARG A O 1
ATOM 1400 N N . LYS A 1 182 ? -42.264 -24.184 40.351 1.00 83.94 182 LYS A N 1
ATOM 1401 C CA . LYS A 1 182 ? -41.857 -25.021 39.207 1.00 83.94 182 LYS A CA 1
ATOM 1402 C C . LYS A 1 182 ? -42.985 -25.164 38.178 1.00 83.94 182 LYS A C 1
ATOM 1404 O O . LYS A 1 182 ? -42.732 -25.005 36.985 1.00 83.94 182 LYS A O 1
ATOM 1409 N N . ALA A 1 183 ? -44.228 -25.349 38.627 1.00 84.06 183 ALA A N 1
ATOM 1410 C CA . ALA A 1 183 ? -45.404 -25.389 37.755 1.00 84.06 183 ALA A CA 1
ATOM 1411 C C . ALA A 1 183 ? -45.661 -24.043 37.050 1.00 84.06 183 ALA A C 1
ATOM 1413 O O . ALA A 1 183 ? -45.940 -24.011 35.852 1.00 84.06 183 ALA A O 1
ATOM 1414 N N . ALA A 1 184 ? -45.490 -22.917 37.752 1.00 82.94 184 ALA A N 1
ATOM 1415 C CA . ALA A 1 184 ? -45.631 -21.586 37.161 1.00 82.94 184 ALA A CA 1
ATOM 1416 C C . ALA A 1 184 ? -44.556 -21.288 36.097 1.00 82.94 184 ALA A C 1
ATOM 1418 O O . ALA A 1 184 ? -44.869 -20.695 35.063 1.00 82.94 184 ALA A O 1
ATOM 1419 N N . ILE A 1 185 ? -43.310 -21.729 36.313 1.00 83.75 185 ILE A N 1
ATOM 1420 C CA . ILE A 1 185 ? -42.209 -21.588 35.345 1.00 83.75 185 ILE A CA 1
ATOM 1421 C C . ILE A 1 185 ? -42.463 -22.455 34.105 1.00 83.75 185 ILE A C 1
ATOM 1423 O O . ILE A 1 185 ? -42.293 -21.975 32.985 1.00 83.75 185 ILE A O 1
ATOM 1427 N N . ALA A 1 186 ? -42.929 -23.695 34.280 1.00 84.62 186 ALA A N 1
ATOM 1428 C CA . ALA A 1 186 ? -43.284 -24.576 33.167 1.00 84.62 186 ALA A CA 1
ATOM 1429 C C . ALA A 1 186 ? -44.431 -23.991 32.321 1.00 84.62 186 ALA A C 1
ATOM 1431 O O . ALA A 1 186 ? -44.297 -23.864 31.104 1.00 84.62 186 ALA A O 1
ATOM 1432 N N . ALA A 1 187 ? -45.495 -23.505 32.967 1.00 85.06 187 ALA A N 1
ATOM 1433 C CA . ALA A 1 187 ? -46.615 -22.850 32.292 1.00 85.06 187 ALA A CA 1
ATOM 1434 C C . ALA A 1 187 ? -46.225 -21.518 31.620 1.00 85.06 187 ALA A C 1
ATOM 1436 O O . ALA A 1 187 ? -46.872 -21.085 30.665 1.00 85.06 187 ALA A O 1
ATOM 1437 N N . ALA A 1 188 ? -45.196 -20.824 32.115 1.00 82.38 188 ALA A N 1
ATOM 1438 C CA . ALA A 1 188 ? -44.648 -19.633 31.467 1.00 82.38 188 ALA A CA 1
ATOM 1439 C C . ALA A 1 188 ? -43.792 -19.994 30.241 1.00 82.38 188 ALA A C 1
ATOM 1441 O O . ALA A 1 188 ? -43.881 -19.320 29.216 1.00 82.38 188 ALA A O 1
ATOM 1442 N N . MET A 1 189 ? -43.013 -21.078 30.313 1.00 84.75 189 MET A N 1
ATOM 1443 C CA . MET A 1 189 ? -42.228 -21.583 29.183 1.00 84.75 189 MET A CA 1
ATOM 1444 C C . MET A 1 189 ? -43.115 -22.096 28.049 1.00 84.75 189 MET A C 1
ATOM 1446 O O . MET A 1 189 ? -42.816 -21.844 26.884 1.00 84.75 189 MET A O 1
ATOM 1450 N N . GLU A 1 190 ? -44.221 -22.761 28.368 1.00 83.00 190 GLU A N 1
ATOM 1451 C CA . GLU A 1 190 ? -45.184 -23.236 27.374 1.00 83.00 190 GLU A CA 1
ATOM 1452 C C . GLU A 1 190 ? -45.911 -22.071 26.689 1.00 83.00 190 GLU A C 1
ATOM 1454 O O . GLU A 1 190 ? -45.968 -22.011 25.462 1.00 83.00 190 GLU A O 1
ATOM 1459 N N . ARG A 1 191 ? -46.333 -21.057 27.459 1.00 80.88 191 ARG A N 1
ATOM 1460 C CA . ARG A 1 191 ? -46.879 -19.807 26.903 1.00 80.88 191 ARG A CA 1
ATOM 1461 C C . ARG A 1 191 ? -45.868 -19.064 26.028 1.00 80.88 191 ARG A C 1
ATOM 1463 O O . ARG A 1 191 ? -46.247 -18.537 24.988 1.00 80.88 191 ARG A O 1
ATOM 1470 N N . ALA A 1 192 ? -44.589 -19.049 26.401 1.00 78.94 192 ALA A N 1
ATOM 1471 C CA . ALA A 1 192 ? -43.537 -18.439 25.591 1.00 78.94 192 ALA A CA 1
ATOM 1472 C C . ALA A 1 192 ? -43.248 -19.228 24.301 1.00 78.94 192 ALA A C 1
A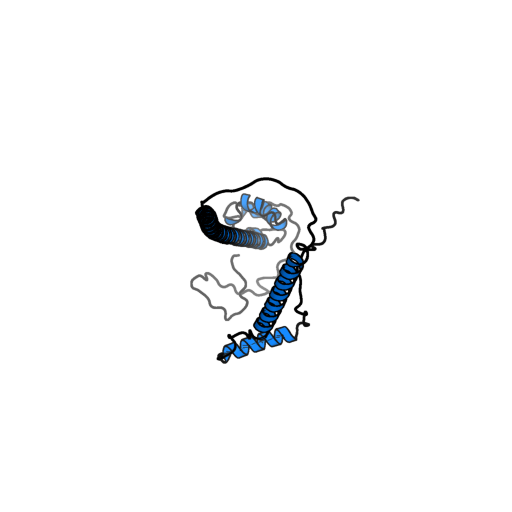TOM 1474 O O . ALA A 1 192 ? -42.957 -18.617 23.274 1.00 78.94 192 ALA A O 1
ATOM 1475 N N . ARG A 1 193 ? -43.343 -20.565 24.322 1.00 78.38 193 ARG A N 1
ATOM 1476 C CA . ARG A 1 193 ? -43.233 -21.406 23.116 1.00 78.38 193 ARG A CA 1
ATOM 1477 C C . ARG A 1 193 ? -44.416 -21.187 22.177 1.00 78.38 193 ARG A C 1
ATOM 1479 O O . ARG A 1 193 ? -44.186 -20.870 21.017 1.00 78.38 193 ARG A O 1
ATOM 1486 N N . ALA A 1 194 ? -45.642 -21.200 22.701 1.00 80.06 194 ALA A N 1
ATOM 1487 C CA . ALA A 1 194 ? -46.847 -20.904 21.926 1.00 80.06 194 ALA A CA 1
ATOM 1488 C C . ALA A 1 194 ? -46.813 -19.488 21.320 1.00 80.06 194 ALA A C 1
ATOM 1490 O O . ALA A 1 194 ? -47.172 -19.290 20.162 1.00 80.06 194 ALA A O 1
ATOM 1491 N N . GLN A 1 195 ? -46.303 -18.496 22.061 1.00 75.38 195 GLN A N 1
ATOM 1492 C CA . GLN A 1 195 ? -46.122 -17.139 21.539 1.00 75.38 195 GLN A CA 1
ATOM 1493 C C . GLN A 1 195 ? -45.054 -17.064 20.441 1.00 75.38 195 GLN A C 1
ATOM 1495 O O . GLN A 1 195 ? -45.261 -16.351 19.463 1.00 75.38 195 GLN A O 1
ATOM 1500 N N . ARG A 1 196 ? -43.949 -17.814 20.556 1.00 70.12 196 ARG A N 1
ATOM 1501 C CA . ARG A 1 196 ? -42.902 -17.894 19.519 1.00 70.12 196 ARG A CA 1
ATOM 1502 C C . ARG A 1 196 ? -43.385 -18.595 18.250 1.00 70.12 196 ARG A C 1
ATOM 1504 O O . ARG A 1 196 ? -43.020 -18.154 17.170 1.00 70.12 196 ARG A O 1
ATOM 1511 N N . GLU A 1 197 ? -44.220 -19.623 18.372 1.00 71.50 197 GLU A N 1
ATOM 1512 C CA . GLU A 1 197 ? -44.843 -20.297 17.223 1.00 71.50 197 GLU A CA 1
ATOM 1513 C C . GLU A 1 197 ? -45.911 -19.421 16.551 1.00 71.50 197 GLU A C 1
ATOM 1515 O O . GLU A 1 197 ? -46.027 -19.413 15.328 1.00 71.50 197 GLU A O 1
ATOM 1520 N N . SER A 1 198 ? -46.642 -18.612 17.326 1.00 64.75 198 SER A N 1
ATOM 1521 C CA . SER A 1 198 ? -47.621 -17.653 16.789 1.00 64.75 198 SER A CA 1
ATOM 1522 C C . SER A 1 198 ? -47.005 -16.361 16.233 1.00 64.75 198 SER A C 1
ATOM 1524 O O . SER A 1 198 ? -47.681 -15.595 15.545 1.00 64.75 198 SER A O 1
ATOM 1526 N N . ALA A 1 199 ? -45.727 -16.094 16.520 1.00 66.00 199 ALA A N 1
ATOM 1527 C CA . ALA A 1 199 ? -45.015 -14.918 16.039 1.00 66.00 199 ALA A CA 1
ATOM 1528 C C . ALA A 1 199 ? -44.563 -15.126 14.587 1.00 66.00 199 ALA A C 1
ATOM 1530 O O . ALA A 1 199 ? -43.383 -15.322 14.301 1.00 66.00 199 ALA A O 1
ATOM 1531 N N . GLN A 1 200 ? -45.511 -15.061 13.652 1.00 61.28 200 GLN A N 1
ATOM 1532 C CA . GLN A 1 200 ? -45.177 -14.935 12.237 1.00 61.28 200 GLN A CA 1
ATOM 1533 C C . GLN A 1 200 ? -44.526 -13.562 11.979 1.00 61.28 200 GLN A C 1
ATOM 1535 O O . GLN A 1 200 ? -44.947 -12.552 12.560 1.00 61.28 200 GLN A O 1
ATOM 1540 N N . PRO A 1 201 ? -43.483 -13.488 11.133 1.00 61.97 201 PRO A N 1
ATOM 1541 C CA . PRO A 1 201 ? -42.836 -12.228 10.801 1.00 61.97 201 PRO A CA 1
ATOM 1542 C C . PRO A 1 201 ? -43.823 -11.313 10.067 1.00 61.97 201 PRO A C 1
ATOM 1544 O O . PRO A 1 201 ? -44.145 -11.529 8.901 1.00 61.97 201 PRO A O 1
ATOM 1547 N N . ARG A 1 202 ? -44.249 -10.238 10.742 1.00 58.66 202 ARG A N 1
ATOM 1548 C CA . ARG A 1 202 ? -45.174 -9.190 10.252 1.00 58.66 202 ARG A CA 1
ATOM 1549 C C . ARG A 1 202 ? -44.655 -8.366 9.057 1.00 58.66 202 ARG A C 1
ATOM 1551 O O . ARG A 1 202 ? -45.193 -7.308 8.765 1.00 58.66 202 ARG A O 1
ATOM 1558 N N . ASN A 1 203 ? -43.580 -8.803 8.407 1.00 63.62 203 ASN A N 1
ATOM 1559 C CA . ASN A 1 203 ? -42.861 -8.076 7.358 1.00 63.62 203 ASN A CA 1
ATOM 1560 C C . ASN A 1 203 ? -42.982 -8.782 5.994 1.00 63.62 203 ASN A C 1
ATOM 1562 O O . ASN A 1 203 ? -42.053 -8.772 5.191 1.00 63.62 203 ASN A O 1
ATOM 1566 N N . THR A 1 204 ? -44.099 -9.481 5.789 1.00 64.19 204 THR A N 1
ATOM 1567 C CA . THR A 1 204 ? -44.404 -10.250 4.573 1.00 64.19 204 THR A CA 1
ATOM 1568 C C . THR A 1 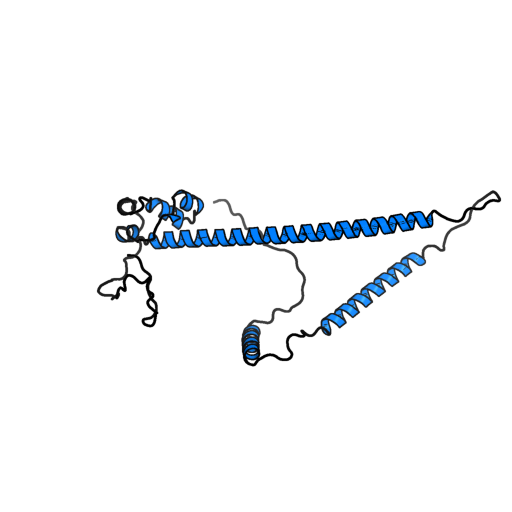204 ? -45.662 -9.751 3.855 1.00 64.19 204 THR A C 1
ATOM 1570 O O . THR A 1 204 ? -45.842 -10.047 2.675 1.00 64.19 204 THR A O 1
ATOM 1573 N N . ASP A 1 205 ? -46.482 -8.918 4.503 1.00 70.12 205 ASP A N 1
ATOM 1574 C CA . ASP A 1 205 ? -47.719 -8.402 3.919 1.00 70.12 205 ASP A CA 1
ATOM 1575 C C . ASP A 1 205 ? -47.475 -7.073 3.179 1.00 70.12 205 ASP A C 1
ATOM 1577 O O . ASP A 1 205 ? -47.076 -6.075 3.779 1.00 70.12 205 ASP A O 1
ATOM 1581 N N . GLY A 1 206 ? -47.725 -7.055 1.861 1.00 67.62 206 GLY A N 1
ATOM 1582 C CA . GLY A 1 206 ? -47.680 -5.842 1.024 1.00 67.62 206 GLY A CA 1
ATOM 1583 C C . GLY A 1 206 ? -46.349 -5.539 0.313 1.00 67.62 206 GLY A C 1
ATOM 1584 O O . GLY A 1 206 ? -46.020 -4.374 0.105 1.00 67.62 206 GLY A O 1
ATOM 1585 N N . LEU A 1 207 ? -45.576 -6.560 -0.070 1.00 72.06 207 LEU A N 1
ATOM 1586 C CA . LEU A 1 207 ? -44.287 -6.402 -0.766 1.00 72.06 207 LEU A CA 1
ATOM 1587 C C . LEU A 1 207 ? -44.448 -5.959 -2.233 1.00 72.06 207 LEU A C 1
ATOM 1589 O O . LEU A 1 207 ? -45.281 -6.497 -2.964 1.00 72.06 207 LEU A O 1
ATOM 1593 N N . SER A 1 208 ? -43.597 -5.032 -2.691 1.00 76.75 208 SER A N 1
ATOM 1594 C CA . SER A 1 208 ? -43.527 -4.620 -4.103 1.00 76.75 208 SER A CA 1
ATOM 1595 C C . SER A 1 208 ? -42.973 -5.734 -5.008 1.00 76.75 208 SER A C 1
ATOM 1597 O O . SER A 1 208 ? -42.251 -6.626 -4.557 1.00 76.75 208 SER A O 1
ATOM 1599 N N . THR A 1 209 ? -43.257 -5.675 -6.313 1.00 76.06 209 THR A N 1
ATOM 1600 C CA . THR A 1 209 ? -42.825 -6.698 -7.290 1.00 76.06 209 THR A CA 1
ATOM 1601 C C . THR A 1 209 ? -41.304 -6.875 -7.371 1.00 76.06 209 THR A C 1
ATOM 1603 O O . THR A 1 209 ? -40.833 -7.976 -7.653 1.00 76.06 209 THR A O 1
ATOM 1606 N N . GLY A 1 210 ? -40.521 -5.825 -7.095 1.00 81.31 210 GLY A N 1
ATOM 1607 C CA . GLY A 1 210 ? -39.057 -5.907 -7.015 1.00 81.31 210 GLY A CA 1
ATOM 1608 C C . GLY A 1 210 ? -38.578 -6.707 -5.801 1.00 81.31 210 GLY A C 1
ATOM 1609 O O . GLY A 1 210 ? -37.763 -7.616 -5.938 1.00 81.31 210 GLY A O 1
ATOM 1610 N N . GLN A 1 211 ? -39.164 -6.450 -4.633 1.00 77.12 211 GLN A N 1
ATOM 1611 C CA . GLN A 1 211 ? -38.818 -7.141 -3.386 1.00 77.12 211 GLN A CA 1
ATOM 1612 C C . GLN A 1 211 ? -39.198 -8.626 -3.430 1.00 77.12 211 GLN A C 1
ATOM 1614 O O . GLN A 1 211 ? -38.460 -9.471 -2.934 1.00 77.12 211 GLN A O 1
ATOM 1619 N N . GLN A 1 212 ? -40.305 -8.969 -4.094 1.00 81.19 212 GLN A N 1
ATOM 1620 C CA . GLN A 1 212 ? -40.698 -10.365 -4.317 1.00 81.19 212 GLN A CA 1
ATOM 1621 C C . GLN A 1 212 ? -39.663 -11.133 -5.156 1.00 81.19 212 GLN A C 1
ATOM 1623 O O . GLN A 1 212 ? -39.373 -12.294 -4.870 1.00 81.19 212 GLN A O 1
ATOM 1628 N N . ARG A 1 213 ? -39.059 -10.487 -6.165 1.00 79.94 213 ARG A N 1
ATOM 1629 C CA . ARG A 1 213 ? -38.005 -11.098 -6.994 1.00 79.94 213 ARG A CA 1
ATOM 1630 C C . ARG A 1 213 ? -36.710 -11.315 -6.217 1.00 79.94 213 ARG A C 1
ATOM 1632 O O . ARG A 1 213 ? -36.068 -12.348 -6.388 1.00 79.94 213 ARG A O 1
ATOM 1639 N N . GLU A 1 214 ? -36.337 -10.373 -5.357 1.00 83.06 214 GLU A N 1
ATOM 1640 C CA . GLU A 1 214 ? -35.157 -10.506 -4.496 1.00 83.06 214 GLU A CA 1
ATOM 1641 C C . GLU A 1 214 ? -35.323 -11.634 -3.475 1.00 83.06 214 GLU A C 1
ATOM 1643 O O . GLU A 1 214 ? -34.414 -12.448 -3.310 1.00 83.06 214 GLU A O 1
ATOM 1648 N N . ILE A 1 215 ? -36.500 -11.742 -2.852 1.00 81.38 215 ILE A N 1
ATOM 1649 C CA . ILE A 1 215 ? -36.818 -12.831 -1.920 1.00 81.38 215 ILE A CA 1
ATOM 1650 C C . ILE A 1 215 ? -36.738 -14.183 -2.639 1.00 81.38 215 ILE A C 1
ATOM 1652 O O . ILE A 1 215 ? -36.031 -15.072 -2.169 1.00 81.38 215 ILE A O 1
ATOM 1656 N N . ALA A 1 216 ? -37.348 -14.312 -3.822 1.00 82.88 216 ALA A N 1
ATOM 1657 C CA . ALA A 1 216 ? -37.289 -15.543 -4.613 1.00 82.88 216 ALA A CA 1
ATOM 1658 C C . ALA A 1 216 ? -35.850 -15.925 -5.010 1.00 82.88 216 ALA A C 1
ATOM 1660 O O . ALA A 1 216 ? -35.479 -17.099 -4.971 1.00 82.88 216 ALA A O 1
ATOM 1661 N N . ALA A 1 217 ? -35.005 -14.945 -5.347 1.00 85.12 217 ALA A N 1
ATOM 1662 C CA . ALA A 1 217 ? -33.598 -15.186 -5.660 1.00 85.12 217 ALA A CA 1
ATOM 1663 C C . ALA A 1 217 ? -32.797 -15.662 -4.433 1.00 85.12 217 ALA A C 1
ATOM 1665 O O . ALA A 1 217 ? -31.930 -16.532 -4.552 1.00 85.12 217 ALA A O 1
ATOM 1666 N N . VAL A 1 218 ? -33.083 -15.117 -3.248 1.00 81.94 218 VAL A N 1
ATOM 1667 C CA . VAL A 1 218 ? -32.451 -15.530 -1.986 1.00 81.94 218 VAL A CA 1
ATOM 1668 C C . VAL A 1 218 ? -32.923 -16.921 -1.558 1.00 81.94 218 VAL A C 1
ATOM 1670 O O . VAL A 1 218 ? -32.107 -17.733 -1.123 1.00 81.94 218 VAL A O 1
ATOM 1673 N N . GLU A 1 219 ? -34.207 -17.232 -1.716 1.00 83.06 219 GLU A N 1
ATOM 1674 C CA . GLU A 1 219 ? -34.760 -18.555 -1.415 1.00 83.06 219 GLU A CA 1
ATOM 1675 C C . GLU A 1 219 ? -34.228 -19.630 -2.364 1.00 83.06 219 GLU A C 1
ATOM 1677 O O . GLU A 1 219 ? -33.825 -20.695 -1.901 1.00 83.06 219 GLU A O 1
ATOM 1682 N N . ALA A 1 220 ? -34.097 -19.333 -3.660 1.00 83.94 220 ALA A N 1
ATOM 1683 C CA . ALA A 1 220 ? -33.455 -20.232 -4.618 1.00 83.94 220 ALA A CA 1
ATOM 1684 C C . ALA A 1 220 ? -31.998 -20.538 -4.230 1.00 83.94 220 ALA A C 1
ATOM 1686 O O . ALA A 1 220 ? -31.568 -21.688 -4.287 1.00 83.94 220 ALA A O 1
ATOM 1687 N N . ARG A 1 221 ? -31.242 -19.533 -3.760 1.00 81.69 221 ARG A N 1
ATOM 1688 C CA . ARG A 1 221 ? -29.878 -19.741 -3.238 1.00 81.69 221 ARG A CA 1
ATOM 1689 C C . ARG A 1 221 ? -29.862 -20.597 -1.973 1.00 81.69 221 ARG A C 1
ATOM 1691 O O . ARG A 1 221 ? -28.957 -21.408 -1.809 1.00 81.69 221 ARG A O 1
ATOM 1698 N N . ARG A 1 222 ? -30.849 -20.436 -1.089 1.00 79.94 222 ARG A N 1
ATOM 1699 C CA . ARG A 1 222 ? -30.986 -21.261 0.121 1.00 79.94 222 ARG A CA 1
ATOM 1700 C C . ARG A 1 222 ? -31.369 -22.704 -0.193 1.00 79.94 222 ARG A C 1
ATOM 1702 O O . ARG A 1 222 ? -30.849 -23.588 0.467 1.00 79.94 222 ARG A O 1
ATOM 1709 N N . ALA A 1 223 ? -32.211 -22.948 -1.195 1.00 78.38 223 ALA A N 1
ATOM 1710 C CA . ALA A 1 223 ? -32.639 -24.294 -1.587 1.00 78.38 223 ALA A CA 1
ATOM 1711 C C . ALA A 1 223 ? -31.497 -25.154 -2.160 1.00 78.38 223 ALA A C 1
ATOM 1713 O O . ALA A 1 223 ? -31.546 -26.378 -2.079 1.00 78.38 223 ALA A O 1
ATOM 1714 N N . VAL A 1 224 ? -30.466 -24.518 -2.725 1.00 76.75 224 VAL A N 1
ATOM 1715 C CA . VAL A 1 224 ? -29.267 -25.198 -3.246 1.00 76.75 224 VAL A CA 1
ATOM 1716 C C . VAL A 1 224 ? -28.276 -25.555 -2.127 1.00 76.75 224 VAL A C 1
ATOM 1718 O O . VAL A 1 224 ? -27.441 -26.441 -2.302 1.00 76.75 224 VAL A O 1
ATOM 1721 N N . LEU A 1 225 ? -28.368 -24.909 -0.962 1.00 70.38 225 LEU A N 1
ATOM 1722 C CA . LEU A 1 225 ? -27.546 -25.239 0.200 1.00 70.38 225 LEU A CA 1
ATOM 1723 C C . LEU A 1 225 ? -28.241 -26.343 1.022 1.00 70.38 225 LEU A C 1
ATOM 1725 O O . LEU A 1 225 ? -29.431 -26.220 1.313 1.00 70.38 225 LEU A O 1
ATOM 1729 N N . PRO A 1 226 ? -27.541 -27.423 1.421 1.00 60.97 226 PRO A N 1
ATOM 1730 C CA . PRO A 1 226 ? -28.141 -28.466 2.249 1.00 60.97 226 PRO A CA 1
ATOM 1731 C C . PRO A 1 226 ? -28.644 -27.864 3.568 1.00 60.97 226 PRO A C 1
ATOM 1733 O O . PRO A 1 226 ? -27.941 -27.087 4.213 1.00 60.97 226 PRO A O 1
ATOM 1736 N N . ALA A 1 227 ? -29.878 -28.205 3.951 1.00 53.41 227 ALA A N 1
ATOM 1737 C CA . ALA A 1 227 ? -30.538 -27.670 5.135 1.00 53.41 227 ALA A CA 1
ATOM 1738 C C . ALA A 1 227 ? -29.753 -28.018 6.409 1.00 53.41 227 ALA A C 1
ATOM 1740 O O . ALA A 1 227 ? -29.828 -29.139 6.912 1.00 53.41 227 ALA A O 1
ATOM 1741 N N . THR A 1 228 ? -29.018 -27.053 6.959 1.00 46.25 228 THR A N 1
ATOM 1742 C CA . THR A 1 228 ? -28.479 -27.169 8.315 1.00 46.25 228 THR A CA 1
ATOM 1743 C C . THR A 1 228 ? -29.658 -27.079 9.289 1.00 46.25 228 THR A C 1
ATOM 1745 O O . THR A 1 228 ? -30.349 -26.055 9.293 1.00 46.25 228 THR A O 1
ATOM 1748 N N . PRO A 1 229 ? -29.942 -28.113 10.103 1.00 44.59 229 PRO A N 1
ATOM 1749 C CA . PRO A 1 229 ? -31.062 -28.061 11.028 1.00 44.59 229 PRO A CA 1
ATOM 1750 C C . PRO A 1 229 ? -30.816 -26.967 12.072 1.00 44.59 229 PRO A C 1
ATOM 1752 O O . PRO A 1 229 ? -29.806 -26.954 12.775 1.00 44.59 229 PRO A O 1
ATOM 1755 N N . ALA A 1 230 ? -31.755 -26.028 12.162 1.00 44.19 230 ALA A N 1
ATOM 1756 C CA . ALA A 1 230 ? -31.791 -25.026 13.214 1.00 44.19 230 ALA A CA 1
ATOM 1757 C C . ALA A 1 230 ? -32.175 -25.706 14.543 1.00 44.19 230 ALA A C 1
ATOM 1759 O O . ALA A 1 230 ? -33.320 -26.127 14.700 1.00 44.19 230 ALA A O 1
ATOM 1760 N N . GLY A 1 231 ? -31.228 -25.831 15.489 1.00 36.09 231 GLY A N 1
ATOM 1761 C CA . GLY A 1 231 ? -31.511 -26.509 16.764 1.00 36.09 231 GLY A CA 1
ATOM 1762 C C . GLY A 1 231 ? -30.412 -26.657 17.837 1.00 36.09 231 GLY A C 1
ATOM 1763 O O . GLY A 1 231 ? -30.418 -27.689 18.486 1.00 36.09 231 GLY A O 1
ATOM 1764 N N . GLY A 1 232 ? -29.547 -25.650 18.072 1.00 29.97 232 GLY A N 1
ATOM 1765 C CA . GLY A 1 232 ? -28.830 -25.350 19.352 1.00 29.97 232 GLY A CA 1
ATOM 1766 C C . GLY A 1 232 ? -27.794 -26.350 19.930 1.00 29.97 232 GLY A C 1
ATOM 1767 O O . GLY A 1 232 ? -27.623 -27.428 19.373 1.00 29.97 232 GLY A O 1
ATOM 1768 N N . PRO A 1 233 ? -27.139 -26.065 21.088 1.00 41.91 233 PRO A N 1
ATOM 1769 C CA . PRO A 1 233 ? -26.779 -24.797 21.745 1.00 41.91 233 PRO A CA 1
ATOM 1770 C C . PRO A 1 233 ? -25.256 -24.494 21.634 1.00 41.91 233 PRO A C 1
ATOM 1772 O O . PRO A 1 233 ? -24.504 -25.246 21.027 1.00 41.91 233 PRO A O 1
ATOM 1775 N N . GLY A 1 234 ? -24.813 -23.353 22.172 1.00 36.50 234 GLY A N 1
ATOM 1776 C CA . GLY A 1 234 ? -23.441 -22.849 22.029 1.00 36.50 234 GLY A CA 1
ATOM 1777 C C . GLY A 1 234 ? -22.345 -23.527 22.866 1.00 36.50 234 GLY A C 1
ATOM 1778 O O . GLY A 1 234 ? -22.587 -24.499 23.575 1.00 36.50 234 GLY A O 1
ATOM 1779 N N . ALA A 1 235 ? -21.182 -22.865 22.808 1.00 34.22 235 ALA A N 1
ATOM 1780 C CA . ALA A 1 235 ? -19.917 -23.066 23.525 1.00 34.22 235 ALA A CA 1
ATOM 1781 C C . ALA A 1 235 ? -18.827 -23.873 22.786 1.00 34.22 235 ALA A C 1
ATOM 1783 O O . ALA A 1 235 ? -18.917 -25.080 22.597 1.00 34.22 235 ALA A O 1
ATOM 1784 N N . ASP A 1 236 ? -17.790 -23.125 22.397 1.00 46.31 236 ASP A N 1
ATOM 1785 C CA . ASP A 1 236 ? -16.365 -23.425 22.558 1.00 46.31 236 ASP A CA 1
ATOM 1786 C C . ASP A 1 236 ? -15.834 -24.816 22.177 1.00 46.31 236 ASP A C 1
ATOM 1788 O O . ASP A 1 236 ? -15.926 -25.785 22.923 1.00 46.31 236 ASP A O 1
ATOM 1792 N N . SER A 1 237 ? -15.106 -24.870 21.058 1.00 35.88 237 SER A N 1
ATOM 1793 C CA . SER A 1 237 ? -13.881 -25.681 20.942 1.00 35.88 237 SER A CA 1
ATOM 1794 C C . SER A 1 237 ? -13.078 -25.263 19.708 1.00 35.88 237 SER A C 1
ATOM 1796 O O . SER A 1 237 ? -13.193 -25.818 18.619 1.00 35.88 237 SER A O 1
ATOM 1798 N N . VAL A 1 238 ? -12.231 -24.248 19.887 1.00 42.25 238 VAL A N 1
ATOM 1799 C CA . VAL A 1 238 ? -11.066 -24.039 19.018 1.00 42.25 238 VAL A CA 1
ATOM 1800 C C . VAL A 1 238 ? -10.090 -25.195 19.297 1.00 42.25 238 VAL A C 1
ATOM 1802 O O . VAL A 1 238 ? -9.706 -25.364 20.456 1.00 42.25 238 VAL A O 1
ATOM 1805 N N . PRO A 1 239 ? -9.686 -26.013 18.307 1.00 43.28 239 PRO A N 1
ATOM 1806 C CA . PRO A 1 239 ? -8.663 -27.029 18.528 1.00 43.28 239 PRO A CA 1
ATOM 1807 C C . PRO A 1 239 ? -7.292 -26.350 18.724 1.00 43.28 239 PRO A C 1
ATOM 1809 O O . PRO A 1 239 ? -6.993 -25.376 18.027 1.00 43.28 239 PRO A O 1
ATOM 1812 N N . PRO A 1 240 ? -6.446 -26.818 19.660 1.00 41.50 240 PRO A N 1
ATOM 1813 C CA . PRO A 1 240 ? -5.158 -26.192 19.918 1.00 41.50 240 PRO A CA 1
ATOM 1814 C C . PRO A 1 240 ? -4.206 -26.394 18.736 1.00 41.50 240 PRO A C 1
ATOM 1816 O O . PRO A 1 240 ? -4.096 -27.484 18.172 1.00 41.50 240 PRO A O 1
ATOM 1819 N N . ALA A 1 241 ? -3.499 -25.320 18.389 1.00 38.94 241 ALA A N 1
ATOM 1820 C CA . ALA A 1 241 ? -2.391 -25.331 17.451 1.00 38.94 241 ALA A CA 1
ATOM 1821 C C . ALA A 1 241 ? -1.310 -26.313 17.929 1.00 38.94 241 ALA A C 1
ATOM 1823 O O . ALA A 1 241 ? -0.739 -26.151 19.008 1.00 38.94 241 ALA A O 1
ATOM 1824 N N . ALA A 1 242 ? -1.034 -27.329 17.113 1.00 36.81 242 ALA A N 1
ATOM 1825 C CA . ALA A 1 242 ? 0.087 -28.228 17.313 1.00 36.81 242 ALA A CA 1
ATOM 1826 C C . ALA A 1 242 ? 1.402 -27.450 17.149 1.00 36.81 242 ALA A C 1
ATOM 1828 O O . ALA A 1 242 ? 1.769 -27.029 16.053 1.00 36.81 242 ALA A O 1
ATOM 1829 N N . SER A 1 243 ? 2.108 -27.265 18.260 1.00 43.69 243 SER A N 1
ATOM 1830 C CA . SER A 1 243 ? 3.530 -26.957 18.293 1.00 43.69 243 SER A CA 1
ATOM 1831 C C . SER A 1 243 ? 4.321 -28.230 17.985 1.00 43.69 243 SER A C 1
ATOM 1833 O O . SER A 1 243 ? 4.312 -29.157 18.794 1.00 43.69 243 SER A O 1
ATOM 1835 N N . GLN A 1 244 ? 5.037 -28.265 16.864 1.00 41.81 244 GLN A N 1
ATOM 1836 C CA . GLN A 1 244 ? 6.177 -29.165 16.692 1.00 41.81 244 GLN A CA 1
ATOM 1837 C C . GLN A 1 244 ? 7.442 -28.319 16.561 1.00 41.81 244 GLN A C 1
ATOM 1839 O O . GLN A 1 244 ? 7.625 -27.570 15.602 1.00 41.81 244 GLN A O 1
ATOM 1844 N N . ARG A 1 245 ? 8.249 -28.401 17.620 1.00 39.81 245 ARG A N 1
ATOM 1845 C CA . ARG A 1 245 ? 9.692 -28.186 17.610 1.00 39.81 245 ARG A CA 1
ATOM 1846 C C . ARG A 1 245 ? 10.367 -29.533 17.318 1.00 39.81 245 ARG A C 1
ATOM 1848 O O . ARG A 1 245 ? 9.806 -30.560 17.692 1.00 39.81 245 ARG A O 1
ATOM 1855 N N . ASP A 1 246 ? 11.568 -29.428 16.752 1.00 38.66 246 ASP A N 1
ATOM 1856 C CA . ASP A 1 246 ? 12.665 -30.407 16.700 1.00 38.66 246 ASP A CA 1
ATOM 1857 C C . ASP A 1 246 ? 12.516 -31.621 15.759 1.00 38.66 246 ASP A C 1
ATOM 1859 O O . ASP A 1 246 ? 11.905 -32.624 16.110 1.00 38.66 246 ASP A O 1
ATOM 1863 N N . GLU A 1 247 ? 13.132 -31.522 14.570 1.00 40.28 247 GLU A N 1
ATOM 1864 C CA . GLU A 1 247 ? 14.405 -32.200 14.226 1.00 40.28 247 GLU A CA 1
ATOM 1865 C C . GLU A 1 247 ? 15.140 -31.448 13.098 1.00 40.28 247 GLU A C 1
ATOM 1867 O O . GLU A 1 247 ? 14.459 -30.941 12.174 1.00 40.28 247 GLU A O 1
#

Radius of gyration: 37.84 Å; chains: 1; bounding box: 72×48×114 Å

Secondary structure (DSSP, 8-state):
------S-TTPPPPTT--------TTTSPPPPPPPPP----HHHHT-TT---HHHHHHHHHTT-HHHHHHTTGGG-----HHHHS-TT---HHHHHHHHHHHHHHHHHHHHHHHHHHHHHHHHHHHHHHHHHHHHHHHHHHHHHHHHHTTS-----------------SSSHHHHHHHHHHHHHHHHHHHHHHHHHHH---SSSTT--HHHHHHHHHHHHHHHHS------------PPPP------

Sequence (247 aa):
MMGFEIPDLDAPVVKATNCIIAASPGLFPPPPPEMPCIRCGACAEVCPHELQPFELYWFSRARNFGKTQEYYIFDCIECGCCSYVCPSHIPLVQYFRFAKSEIWAREREKQAADAAKERFELRNARAEREQAEKAERLARAASARTSEKKVAPERPPAVDGPPAAAASEAAATASDAEAIRKAAIAAAMERARAQRESAQPRNTDGLSTGQQREIAAVEARRAVLPATPAGGPGADSVPPAASQRDE

Foldseek 3Di:
DDDDDDPDPPDDDDPPDPDDDDDDCVVDPDQDDAADQPVPQQLQVQQPQNFRLVVLQVCLVVVVLVVNVVRPLVPRPLPCRSCVPGPRNDSSSVSSVSSVVVVVVVVVVVVVVVVVVVVVVVVVVVVVVVVVVVVVVVVVVVVVVVVVVVDDDDDDDDDDDDDDDDDDDPPPPPVVVVVVVVVVVVVVVVVVVVVVVVPDPPPPPPDDPVVVVVVVVVVVVVVPDPDDDDDDDDDDDDDDDDDDDDD

pLDDT: mean 78.13, std 21.02, range [26.28, 97.81]